Protein AF-A0A7C5CW90-F1 (afdb_monomer_lite)

Foldseek 3Di:
DVVVVVVVVVVVVVVVVVVVVVVVVCCVVCVVVVVVVVVPDDVVVVVVVVVVVVVVLLLLLVLLQVLQCVQQVPDDSVQSSVLSVQLVVCLVVDPPNSPPSLLRSLVSRCVVRVHDSLLSSLSSVVSVVLVVVVCLVPVLVVLVVCVVPDPDDVVVNVVSVVVNVVVVVVVVVVCVLLVPDDLVSLLVVLVVVVVVCCVVVVNPDPDSVVSSVVSSVSSVSNSVSVVVCVVCVVSSVSD

Sequence (239 aa):
MREKGRRKRTLTWIALFLLFIVLAVMFARFGGEVLGIIAHIRPEYFALALACHIGVQLSWAIKYHLLVKRRVPGAYFPYVALANMYGNFVNITTPSGRVAGEPLRARAIAKRYHARFSTVFAATMMDKMTLTITQIVVLIPLSIYMTYEFDMPRIVEYFLGAFILFWTGVGIISYYLFKGMGEGRSRKIGGLIYRISKFILRGKYRDRGFFVEKVRSGIMEFKSSFKVLSRKPLFMLLD

pLDDT: mean 77.65, std 14.02, range [35.56, 96.19]

Structure (mmCIF, N/CA/C/O backbone):
data_AF-A0A7C5CW90-F1
#
_entry.id   AF-A0A7C5CW90-F1
#
loop_
_atom_site.group_PDB
_atom_site.id
_atom_site.type_symbol
_atom_site.label_atom_id
_atom_site.label_alt_id
_atom_site.label_comp_id
_atom_site.label_asym_id
_atom_site.label_entity_id
_atom_site.label_seq_id
_atom_site.pdbx_PDB_ins_code
_atom_site.Cartn_x
_atom_site.Cartn_y
_atom_site.Cartn_z
_atom_site.occupancy
_atom_site.B_iso_or_equiv
_atom_site.auth_seq_id
_atom_site.auth_comp_id
_atom_site.auth_asym_id
_atom_site.auth_atom_id
_atom_site.pdbx_PDB_model_num
ATOM 1 N N . MET A 1 1 ? -34.290 4.671 -12.515 1.00 50.72 1 MET A N 1
ATOM 2 C CA . MET A 1 1 ? -33.159 3.872 -11.958 1.00 50.72 1 MET A CA 1
ATOM 3 C C . MET A 1 1 ? -32.479 2.936 -12.969 1.00 50.72 1 MET A C 1
ATOM 5 O O . MET A 1 1 ? -31.261 2.809 -12.894 1.00 50.72 1 MET A O 1
ATOM 9 N N . ARG A 1 2 ? -33.201 2.318 -13.922 1.00 53.31 2 ARG A N 1
ATOM 10 C CA . ARG A 1 2 ? -32.639 1.394 -14.937 1.00 53.31 2 ARG A CA 1
ATOM 11 C C . ARG A 1 2 ? -31.569 2.013 -15.858 1.00 53.31 2 ARG A C 1
ATOM 13 O O . ARG A 1 2 ? -30.593 1.356 -16.204 1.00 53.31 2 ARG A O 1
ATOM 20 N N . GLU A 1 3 ? -31.694 3.296 -16.179 1.00 53.75 3 GLU A N 1
ATOM 21 C CA . GLU A 1 3 ? -30.818 3.995 -17.131 1.00 53.75 3 GLU A CA 1
ATOM 22 C C . GLU A 1 3 ? -29.384 4.231 -16.613 1.00 53.75 3 GLU A C 1
ATOM 24 O O . GLU A 1 3 ? -28.404 4.030 -17.331 1.00 53.75 3 GLU A O 1
ATOM 29 N N . LYS A 1 4 ? -29.232 4.552 -15.316 1.00 50.62 4 LYS A N 1
ATOM 30 C CA . LYS A 1 4 ? -27.916 4.717 -14.662 1.00 50.62 4 LYS A CA 1
ATOM 31 C C . LYS A 1 4 ? -27.113 3.414 -14.620 1.00 50.62 4 LYS A C 1
ATOM 33 O O . LYS A 1 4 ? -25.887 3.462 -14.685 1.00 50.62 4 LYS A O 1
ATOM 38 N N . GLY A 1 5 ? -27.789 2.269 -14.497 1.00 60.31 5 GLY A N 1
ATOM 39 C CA . GLY A 1 5 ? -27.155 0.948 -14.549 1.00 60.31 5 GLY A CA 1
ATOM 40 C C . GLY A 1 5 ? -26.662 0.611 -15.955 1.00 60.31 5 GLY A C 1
ATOM 41 O O . GLY A 1 5 ? -25.525 0.174 -16.116 1.00 60.31 5 GLY A O 1
ATOM 42 N N . ARG A 1 6 ? -27.479 0.910 -16.975 1.00 67.44 6 ARG A N 1
ATOM 43 C CA . ARG A 1 6 ? -27.140 0.690 -18.387 1.00 67.44 6 ARG A CA 1
ATOM 44 C C . ARG A 1 6 ? -25.937 1.542 -18.815 1.00 67.44 6 ARG A C 1
ATOM 46 O O . ARG A 1 6 ? -24.979 0.986 -19.332 1.00 67.44 6 ARG A O 1
ATOM 53 N N . ARG A 1 7 ? -25.903 2.836 -18.460 1.00 70.69 7 ARG A N 1
ATOM 54 C CA . ARG A 1 7 ? -24.772 3.743 -18.758 1.00 70.69 7 ARG A CA 1
ATOM 55 C C . ARG A 1 7 ? -23.452 3.311 -18.110 1.00 70.69 7 ARG A C 1
ATOM 57 O O . ARG A 1 7 ? -22.410 3.386 -18.750 1.00 70.69 7 ARG A O 1
ATOM 64 N N . LYS A 1 8 ? -23.479 2.837 -16.857 1.00 65.88 8 LYS A N 1
ATOM 65 C CA . LYS A 1 8 ? -22.280 2.285 -16.200 1.00 65.88 8 LYS A CA 1
ATOM 66 C C . LYS A 1 8 ? -21.782 1.029 -16.904 1.00 65.88 8 LYS A C 1
ATOM 68 O O . LYS A 1 8 ? -20.586 0.912 -17.121 1.00 65.88 8 LYS A O 1
ATOM 73 N N . ARG A 1 9 ? -22.696 0.136 -17.296 1.00 74.19 9 ARG A N 1
ATOM 74 C CA . ARG A 1 9 ? -22.354 -1.087 -18.027 1.00 74.19 9 ARG A CA 1
ATOM 75 C C . ARG A 1 9 ? -21.710 -0.757 -19.373 1.00 74.19 9 ARG A C 1
ATOM 77 O O . ARG A 1 9 ? -20.668 -1.313 -19.680 1.00 74.19 9 ARG A O 1
ATOM 84 N N . THR A 1 10 ? -22.273 0.192 -20.122 1.00 82.00 10 THR A N 1
ATOM 85 C CA . THR A 1 10 ? -21.700 0.661 -21.394 1.00 82.00 10 THR A CA 1
ATOM 86 C C . THR A 1 10 ? -20.314 1.277 -21.203 1.00 82.00 10 THR A C 1
ATOM 88 O O . THR A 1 10 ? -19.405 0.934 -21.943 1.00 82.00 10 THR A O 1
ATOM 91 N N . LEU A 1 11 ? -20.108 2.116 -20.180 1.00 79.75 11 LEU A N 1
ATOM 92 C CA . LEU A 1 11 ? -18.787 2.685 -19.875 1.00 79.75 11 LEU A CA 1
ATOM 93 C C . LEU A 1 11 ? -17.758 1.616 -19.488 1.00 79.75 11 LEU A C 1
ATOM 95 O O . LEU A 1 11 ? -16.610 1.706 -19.903 1.00 79.75 11 LEU A O 1
ATOM 99 N N . THR A 1 12 ? -18.160 0.597 -18.724 1.00 75.94 12 THR A N 1
ATOM 100 C CA . THR A 1 12 ? -17.287 -0.540 -18.406 1.00 75.94 12 THR A CA 1
ATOM 101 C C . THR A 1 12 ? -16.914 -1.318 -19.665 1.00 75.94 12 THR A C 1
ATOM 103 O O . THR A 1 12 ? -15.743 -1.618 -19.847 1.00 75.94 12 THR A O 1
ATOM 106 N N . TRP A 1 13 ? -17.869 -1.590 -20.558 1.00 86.38 13 TRP A N 1
ATOM 107 C CA . TRP A 1 13 ? -17.589 -2.262 -21.831 1.00 86.38 13 TRP A CA 1
ATOM 108 C C . TRP A 1 13 ? -16.670 -1.444 -22.735 1.00 86.38 13 TRP A C 1
ATOM 110 O O . TRP A 1 13 ? -15.736 -2.002 -23.296 1.00 86.38 13 TRP A O 1
ATOM 120 N N . ILE A 1 14 ? -16.871 -0.127 -22.814 1.00 89.19 14 ILE A N 1
ATOM 121 C CA . ILE A 1 14 ? -15.977 0.774 -23.552 1.00 89.19 14 ILE A CA 1
ATOM 122 C C . ILE A 1 14 ? -14.569 0.757 -22.944 1.00 89.19 14 ILE A C 1
ATOM 124 O O . ILE A 1 14 ? -13.596 0.658 -23.679 1.00 89.19 14 ILE A O 1
ATOM 128 N N . ALA A 1 15 ? -14.441 0.807 -21.615 1.00 77.69 15 ALA A N 1
ATOM 129 C CA . ALA A 1 15 ? -13.142 0.752 -20.946 1.00 77.69 15 ALA A CA 1
ATOM 130 C C . ALA A 1 15 ? -12.426 -0.591 -21.166 1.00 77.69 15 ALA A C 1
ATOM 132 O O . ALA A 1 15 ? -11.226 -0.605 -21.420 1.00 77.69 15 ALA A O 1
ATOM 133 N N . LEU A 1 16 ? -13.157 -1.710 -21.109 1.00 84.12 16 LEU A N 1
ATOM 134 C CA . LEU A 1 16 ? -12.617 -3.040 -21.404 1.00 84.12 16 LEU A CA 1
ATOM 135 C C . LEU A 1 16 ? -12.201 -3.168 -22.872 1.00 84.12 16 LEU A C 1
ATOM 137 O O . LEU A 1 16 ? -11.154 -3.737 -23.158 1.00 84.12 16 LEU A O 1
ATOM 141 N N . PHE A 1 17 ? -12.985 -2.607 -23.791 1.00 89.50 17 PHE A N 1
ATOM 142 C CA . PHE A 1 17 ? -12.673 -2.605 -25.217 1.00 89.50 17 PHE A CA 1
ATOM 143 C C . PHE A 1 17 ? -11.452 -1.733 -25.537 1.00 89.50 17 PHE A C 1
ATOM 145 O O . PHE A 1 17 ? -10.572 -2.154 -26.279 1.00 89.50 17 PHE A O 1
ATOM 152 N N . LEU A 1 18 ? -11.338 -0.555 -24.920 1.00 84.75 18 LEU A N 1
ATOM 153 C CA . LEU A 1 18 ? -10.148 0.292 -25.029 1.00 84.75 18 LEU A CA 1
ATOM 154 C C . LEU A 1 18 ? -8.911 -0.390 -24.439 1.00 84.75 18 LEU A C 1
ATOM 156 O O . LEU A 1 18 ? -7.855 -0.362 -25.062 1.00 84.75 18 LEU A O 1
ATOM 160 N N . LEU A 1 19 ? -9.039 -1.038 -23.277 1.00 79.62 19 LEU A N 1
ATOM 161 C CA . LEU A 1 19 ? -7.958 -1.834 -22.695 1.00 79.62 19 LEU A CA 1
ATOM 162 C C . LEU A 1 19 ? -7.532 -2.959 -23.645 1.00 79.62 19 LEU A C 1
ATOM 164 O O . LEU A 1 19 ? -6.340 -3.158 -23.851 1.00 79.62 19 LEU A O 1
ATOM 168 N N . PHE A 1 20 ? -8.493 -3.655 -24.255 1.00 89.06 20 PHE A N 1
ATOM 169 C CA . PHE A 1 20 ? -8.222 -4.684 -25.252 1.00 89.06 20 PHE A CA 1
ATOM 170 C C . PHE A 1 20 ? -7.466 -4.123 -26.462 1.00 89.06 20 PHE A C 1
ATOM 172 O O . PHE A 1 20 ? -6.462 -4.706 -26.849 1.00 89.06 20 PHE A O 1
ATOM 179 N N . ILE A 1 21 ? -7.878 -2.973 -27.010 1.00 89.25 21 ILE A N 1
ATOM 180 C CA . ILE A 1 21 ? -7.166 -2.315 -28.118 1.00 89.25 21 ILE A CA 1
ATOM 181 C C . ILE A 1 21 ? -5.734 -1.961 -27.713 1.00 89.25 21 ILE A C 1
ATOM 183 O O . ILE A 1 21 ? -4.807 -2.246 -28.463 1.00 89.25 21 ILE A O 1
ATOM 187 N N . VAL A 1 22 ? -5.530 -1.374 -26.530 1.00 82.00 22 VAL A N 1
ATOM 188 C CA . VAL A 1 22 ? -4.186 -1.022 -26.043 1.00 82.00 22 VAL A CA 1
ATOM 189 C C . VAL A 1 22 ? -3.313 -2.270 -25.919 1.00 82.00 22 VAL A C 1
ATOM 191 O O . VAL A 1 22 ? -2.193 -2.279 -26.424 1.00 82.00 22 VAL A O 1
ATOM 194 N N . LEU A 1 23 ? -3.831 -3.337 -25.305 1.00 82.12 23 LEU A N 1
ATOM 195 C CA . LEU A 1 23 ? -3.115 -4.606 -25.177 1.00 82.12 23 LEU A CA 1
ATOM 196 C C . LEU A 1 23 ? -2.820 -5.229 -26.547 1.00 82.12 23 LEU A C 1
ATOM 198 O O . LEU A 1 23 ? -1.705 -5.691 -26.760 1.00 82.12 23 LEU A O 1
ATOM 202 N N . ALA A 1 24 ? -3.774 -5.191 -27.481 1.00 83.62 24 ALA A N 1
ATOM 203 C CA . ALA A 1 24 ? -3.618 -5.714 -28.834 1.00 83.62 24 ALA A CA 1
ATOM 204 C C . ALA A 1 24 ? -2.576 -4.930 -29.641 1.00 83.62 24 ALA A C 1
ATOM 206 O O . ALA A 1 24 ? -1.747 -5.539 -30.303 1.00 83.62 24 ALA A O 1
ATOM 207 N N . VAL A 1 25 ? -2.557 -3.596 -29.549 1.00 83.69 25 VAL A N 1
ATOM 208 C CA . VAL A 1 25 ? -1.544 -2.751 -30.204 1.00 83.69 25 VAL A CA 1
ATOM 209 C C . VAL A 1 25 ? -0.162 -2.971 -29.584 1.00 83.69 25 VAL A C 1
ATOM 211 O O . VAL A 1 25 ? 0.821 -3.086 -30.315 1.00 83.69 25 VAL A O 1
ATOM 214 N N . MET A 1 26 ? -0.071 -3.082 -28.253 1.00 78.19 26 MET A N 1
ATOM 215 C CA . MET A 1 26 ? 1.188 -3.412 -27.576 1.00 78.19 26 MET A CA 1
ATOM 216 C C . MET A 1 26 ? 1.712 -4.785 -28.007 1.00 78.19 26 MET A C 1
ATOM 218 O O . MET A 1 26 ? 2.885 -4.901 -28.353 1.00 78.19 26 MET A O 1
ATOM 222 N N . PHE A 1 27 ? 0.854 -5.807 -28.045 1.00 81.44 27 PHE A N 1
ATOM 223 C CA . PHE A 1 27 ? 1.237 -7.145 -28.502 1.00 81.44 27 PHE A CA 1
ATOM 224 C C . PHE A 1 27 ? 1.520 -7.207 -30.006 1.00 81.44 27 PHE A C 1
ATOM 226 O O . PHE A 1 27 ? 2.411 -7.935 -30.418 1.00 81.44 27 PHE A O 1
ATOM 233 N N . ALA A 1 28 ? 0.835 -6.433 -30.845 1.00 81.88 28 ALA A N 1
ATOM 234 C CA . ALA A 1 28 ? 1.135 -6.389 -32.274 1.00 81.88 28 ALA A CA 1
ATOM 235 C C . ALA A 1 28 ? 2.517 -5.775 -32.547 1.00 81.88 28 ALA A C 1
ATOM 237 O O . ALA A 1 28 ? 3.212 -6.205 -33.461 1.00 81.88 28 ALA A O 1
ATOM 238 N N . ARG A 1 29 ? 2.924 -4.780 -31.746 1.00 80.94 29 ARG A N 1
ATOM 239 C CA . ARG A 1 29 ? 4.190 -4.060 -31.937 1.00 80.94 29 ARG A CA 1
ATOM 240 C C . ARG A 1 29 ? 5.384 -4.714 -31.245 1.00 80.94 29 ARG A C 1
ATOM 242 O O . ARG A 1 29 ? 6.474 -4.690 -31.796 1.00 80.94 29 ARG A O 1
ATOM 249 N N . PHE A 1 30 ? 5.179 -5.281 -30.059 1.00 77.38 30 PHE A N 1
ATOM 250 C CA . PHE A 1 30 ? 6.251 -5.829 -29.219 1.00 77.38 30 PHE A CA 1
ATOM 251 C C . PHE A 1 30 ? 6.069 -7.315 -28.901 1.00 77.38 30 PHE A C 1
ATOM 253 O O . PHE A 1 30 ? 6.938 -7.922 -28.287 1.00 77.38 30 PHE A O 1
ATOM 260 N N . GLY A 1 31 ? 4.951 -7.931 -29.290 1.00 76.19 31 GLY A N 1
ATOM 261 C CA . GLY A 1 31 ? 4.627 -9.303 -28.900 1.00 76.19 31 GLY A CA 1
ATOM 262 C C . GLY A 1 31 ? 5.621 -10.324 -29.430 1.00 76.19 31 GLY A C 1
ATOM 263 O O . GLY A 1 31 ? 5.948 -11.247 -28.699 1.00 76.19 31 GLY A O 1
ATOM 264 N N . GLY A 1 32 ? 6.155 -10.141 -30.642 1.00 81.69 32 GLY A N 1
ATOM 265 C CA . GLY A 1 32 ? 7.199 -11.017 -31.186 1.00 81.69 32 GLY A CA 1
ATOM 266 C C . GLY A 1 32 ? 8.472 -11.014 -30.334 1.00 81.69 32 GLY A C 1
ATOM 267 O O . GLY A 1 32 ? 8.958 -12.074 -29.952 1.00 81.69 32 GLY A O 1
ATOM 268 N N . GLU A 1 33 ? 8.963 -9.830 -29.961 1.00 82.19 33 GLU A N 1
ATOM 269 C CA . GLU A 1 33 ? 10.128 -9.680 -29.077 1.00 82.19 33 GLU A CA 1
ATOM 270 C C . GLU A 1 33 ? 9.846 -10.203 -27.667 1.00 82.19 33 GLU A C 1
ATOM 272 O O . GLU A 1 33 ? 10.647 -10.948 -27.112 1.00 82.19 33 GLU A O 1
ATOM 277 N N . VAL A 1 34 ? 8.685 -9.873 -27.094 1.00 81.69 34 VAL A N 1
ATOM 278 C CA . VAL A 1 34 ? 8.285 -10.333 -25.757 1.00 81.69 34 VAL A CA 1
ATOM 279 C C . VAL A 1 34 ? 8.165 -11.856 -25.716 1.00 81.69 34 VAL A C 1
ATOM 281 O O . VAL A 1 34 ? 8.667 -12.478 -24.784 1.00 81.69 34 VAL A O 1
ATOM 284 N N . LEU A 1 35 ? 7.544 -12.472 -26.724 1.00 83.88 35 LEU A N 1
ATOM 285 C CA . LEU A 1 35 ? 7.445 -13.928 -26.835 1.00 83.88 35 LEU A CA 1
ATOM 286 C C . LEU A 1 35 ? 8.817 -14.564 -27.059 1.00 83.88 35 LEU A C 1
ATOM 288 O O . LEU A 1 35 ? 9.098 -15.592 -26.453 1.00 83.88 35 LEU A O 1
ATOM 292 N N . GLY A 1 36 ? 9.682 -13.937 -27.860 1.00 86.12 36 GLY A N 1
ATOM 293 C CA . GLY A 1 36 ? 11.068 -14.362 -28.038 1.00 86.12 36 GLY A CA 1
ATOM 294 C C . GLY A 1 36 ? 11.842 -14.357 -26.721 1.00 86.12 36 GLY A C 1
ATOM 295 O O . GLY A 1 36 ? 12.480 -15.348 -26.382 1.00 86.12 36 GLY A O 1
ATOM 296 N N . ILE A 1 37 ? 11.723 -13.293 -25.926 1.00 84.25 37 ILE A N 1
ATOM 297 C CA . ILE A 1 37 ? 12.340 -13.202 -24.597 1.00 84.25 37 ILE A CA 1
ATOM 298 C C . ILE A 1 37 ? 11.775 -14.282 -23.673 1.00 84.25 37 ILE A C 1
ATOM 300 O O . ILE A 1 37 ? 12.550 -15.003 -23.051 1.00 84.25 37 ILE A O 1
ATOM 304 N N . ILE A 1 38 ? 10.446 -14.434 -23.612 1.00 85.00 38 ILE A N 1
ATOM 305 C CA . ILE A 1 38 ? 9.780 -15.433 -22.762 1.00 85.00 38 ILE A CA 1
ATOM 306 C C . ILE A 1 38 ? 10.207 -16.857 -23.136 1.00 85.00 38 ILE A C 1
ATOM 308 O O . ILE A 1 38 ? 10.463 -17.665 -22.245 1.00 85.00 38 ILE A O 1
ATOM 312 N N . ALA A 1 39 ? 10.330 -17.154 -24.431 1.00 88.00 39 ALA A N 1
ATOM 313 C CA . ALA A 1 39 ? 10.731 -18.467 -24.928 1.00 88.00 39 ALA A CA 1
ATOM 314 C C . ALA A 1 39 ? 12.156 -18.862 -24.508 1.00 88.00 39 ALA A C 1
ATOM 316 O O . ALA A 1 39 ? 12.444 -20.048 -24.379 1.00 88.00 39 ALA A O 1
ATOM 317 N N . HIS A 1 40 ? 13.028 -17.883 -24.257 1.00 90.25 40 HIS A N 1
ATOM 318 C CA . HIS A 1 40 ? 14.410 -18.104 -23.827 1.00 90.25 40 HIS A CA 1
ATOM 319 C C . HIS A 1 40 ? 14.610 -17.864 -22.322 1.00 90.25 40 HIS A C 1
ATOM 321 O O . HIS A 1 40 ? 15.749 -17.810 -21.848 1.00 90.25 40 HIS A O 1
ATOM 327 N N . ILE A 1 41 ? 13.529 -17.717 -21.542 1.00 89.31 41 ILE A N 1
ATOM 328 C CA . ILE A 1 41 ? 13.643 -17.594 -20.088 1.00 89.31 41 ILE A CA 1
ATOM 329 C C . ILE A 1 41 ? 14.212 -18.892 -19.527 1.00 89.31 41 ILE A C 1
ATOM 331 O O . ILE A 1 41 ? 13.633 -19.971 -19.643 1.00 89.31 41 ILE A O 1
ATOM 335 N N . ARG A 1 42 ? 15.337 -18.755 -18.834 1.00 92.62 42 ARG A N 1
ATOM 336 C CA . ARG A 1 42 ? 15.917 -19.836 -18.051 1.00 92.62 42 ARG A CA 1
ATOM 337 C C . ARG A 1 42 ? 15.026 -20.133 -16.836 1.00 92.62 42 ARG A C 1
ATOM 339 O O . ARG A 1 42 ? 14.778 -19.220 -16.034 1.00 92.62 42 ARG A O 1
ATOM 346 N N . PRO A 1 43 ? 14.549 -21.376 -16.667 1.00 92.38 43 PRO A N 1
ATOM 347 C CA . PRO A 1 43 ? 13.582 -21.719 -15.629 1.00 92.38 43 PRO A CA 1
ATOM 348 C C . PRO A 1 43 ? 14.139 -21.516 -14.217 1.00 92.38 43 PRO A C 1
ATOM 350 O O . PRO A 1 43 ? 13.373 -21.204 -13.307 1.00 92.38 43 PRO A O 1
ATOM 353 N N . GLU A 1 44 ? 15.459 -21.608 -14.022 1.00 95.12 44 GLU A N 1
ATOM 354 C CA . GLU A 1 44 ? 16.082 -21.393 -12.713 1.00 95.12 44 GLU A CA 1
ATOM 355 C C . GLU A 1 44 ? 15.934 -19.937 -12.254 1.00 95.12 44 GLU A C 1
ATOM 357 O O . GLU A 1 44 ? 15.565 -19.676 -11.108 1.00 95.12 44 GLU A O 1
ATOM 362 N N . TYR A 1 45 ? 16.155 -18.976 -13.157 1.00 92.56 45 TYR A N 1
ATOM 363 C CA . TYR A 1 45 ? 15.973 -17.557 -12.843 1.00 92.56 45 TYR A CA 1
ATOM 364 C C . TYR A 1 45 ? 14.501 -17.196 -12.668 1.00 92.56 45 TYR A C 1
ATOM 366 O O . TYR A 1 45 ? 14.174 -16.377 -11.811 1.00 92.56 45 TYR A O 1
ATOM 374 N N . PHE A 1 46 ? 13.605 -17.832 -13.425 1.00 91.56 46 PHE A N 1
ATOM 375 C CA . PHE A 1 46 ? 12.169 -17.668 -13.218 1.00 91.56 46 PHE A CA 1
ATOM 376 C C . PHE A 1 46 ? 11.733 -18.173 -11.837 1.00 91.56 46 PHE A C 1
ATOM 378 O O . PHE A 1 46 ? 11.040 -17.460 -11.109 1.00 91.56 46 PHE A O 1
ATOM 385 N N . ALA A 1 47 ? 12.178 -19.369 -11.444 1.00 94.31 47 ALA A N 1
ATOM 386 C CA . ALA A 1 47 ? 11.887 -19.940 -10.134 1.00 94.31 47 ALA A CA 1
ATOM 387 C C . ALA A 1 47 ? 12.449 -19.070 -9.000 1.00 94.31 47 ALA A C 1
ATOM 389 O O . ALA A 1 47 ? 11.748 -18.812 -8.020 1.00 94.31 47 ALA A O 1
ATOM 390 N N . LEU A 1 48 ? 13.673 -18.554 -9.157 1.00 95.12 48 LEU A N 1
ATOM 391 C CA . LEU A 1 48 ? 14.279 -17.629 -8.201 1.00 95.12 48 LEU A CA 1
ATOM 392 C C . LEU A 1 48 ? 13.470 -16.331 -8.080 1.00 95.12 48 LEU A C 1
ATOM 394 O O . LEU A 1 48 ? 13.143 -15.913 -6.972 1.00 95.12 48 LEU A O 1
ATOM 398 N N . ALA A 1 49 ? 13.087 -15.720 -9.204 1.00 92.94 49 ALA A N 1
ATOM 399 C CA . ALA A 1 49 ? 12.268 -14.511 -9.212 1.00 92.94 49 ALA A CA 1
ATOM 400 C C . ALA A 1 49 ? 10.906 -14.739 -8.538 1.00 92.94 49 ALA A C 1
ATOM 402 O O . ALA A 1 49 ? 10.450 -13.904 -7.752 1.00 92.94 49 ALA A O 1
ATOM 403 N N . LEU A 1 50 ? 10.278 -15.891 -8.791 1.00 94.69 50 LEU A N 1
ATOM 404 C CA . LEU A 1 50 ? 9.032 -16.283 -8.142 1.00 94.69 50 LEU A CA 1
ATOM 405 C C . LEU A 1 50 ? 9.218 -16.459 -6.628 1.00 94.69 50 LEU A C 1
ATOM 407 O O . LEU A 1 50 ? 8.414 -15.938 -5.855 1.00 94.69 50 LEU A O 1
ATOM 411 N N . ALA A 1 51 ? 10.289 -17.126 -6.195 1.00 95.69 51 ALA A N 1
ATOM 412 C CA . ALA A 1 51 ? 10.612 -17.298 -4.781 1.00 95.69 51 ALA A CA 1
ATOM 413 C C . ALA A 1 51 ? 10.845 -15.949 -4.082 1.00 95.69 51 ALA A C 1
ATOM 415 O O . ALA A 1 51 ? 10.267 -15.696 -3.022 1.00 95.69 51 ALA A O 1
ATOM 416 N N . CYS A 1 52 ? 11.606 -15.041 -4.703 1.00 95.00 52 CYS A N 1
ATOM 417 C CA . CYS A 1 52 ? 11.789 -13.675 -4.214 1.00 95.00 52 CYS A CA 1
ATOM 418 C C . CYS A 1 52 ? 10.451 -12.935 -4.104 1.00 95.00 52 CYS A C 1
ATOM 420 O O . CYS A 1 52 ? 10.185 -12.287 -3.091 1.00 95.00 52 CYS A O 1
ATOM 422 N N . HIS A 1 53 ? 9.576 -13.059 -5.107 1.00 92.12 53 HIS A N 1
ATOM 423 C CA . HIS A 1 53 ? 8.264 -12.418 -5.078 1.00 92.12 53 HIS A CA 1
ATOM 424 C C . HIS A 1 53 ? 7.388 -12.944 -3.936 1.00 92.12 53 HIS A C 1
ATOM 426 O O . HIS A 1 53 ? 6.778 -12.155 -3.213 1.00 92.12 53 HIS A O 1
ATOM 432 N N . ILE A 1 54 ? 7.354 -14.264 -3.733 1.00 93.88 54 ILE A N 1
ATOM 433 C CA . ILE A 1 54 ? 6.646 -14.883 -2.606 1.00 93.88 54 ILE A CA 1
ATOM 434 C C . ILE A 1 54 ? 7.216 -14.364 -1.281 1.00 93.88 54 ILE A C 1
ATOM 436 O O . ILE A 1 54 ? 6.445 -13.961 -0.410 1.00 93.88 54 ILE A O 1
ATOM 440 N N . GLY A 1 55 ? 8.544 -14.299 -1.153 1.00 94.62 55 GLY A N 1
ATOM 441 C CA . GLY A 1 55 ? 9.222 -13.741 0.018 1.00 94.62 55 GLY A CA 1
ATOM 442 C C . GLY A 1 55 ? 8.770 -12.314 0.333 1.00 94.62 55 GLY A C 1
ATOM 443 O O . GLY A 1 55 ? 8.362 -12.033 1.457 1.00 94.62 55 GLY A O 1
ATOM 444 N N . VAL A 1 56 ? 8.730 -11.433 -0.670 1.00 90.69 56 VAL A N 1
ATOM 445 C CA . VAL A 1 56 ? 8.247 -10.049 -0.511 1.00 90.69 56 VAL A CA 1
ATOM 446 C C . VAL A 1 56 ? 6.793 -10.008 -0.031 1.00 90.69 56 VAL A C 1
ATOM 448 O O . VAL A 1 56 ? 6.472 -9.286 0.917 1.00 90.69 56 VAL A O 1
ATOM 451 N N . GLN A 1 57 ? 5.904 -10.800 -0.640 1.00 91.50 57 GLN A N 1
ATOM 452 C CA . GLN A 1 57 ? 4.492 -10.833 -0.240 1.00 91.50 57 GLN A CA 1
ATOM 453 C C . GLN A 1 57 ? 4.314 -11.340 1.195 1.00 91.50 57 GLN A C 1
ATOM 455 O O . GLN A 1 57 ? 3.493 -10.799 1.944 1.00 91.50 57 GLN A O 1
ATOM 460 N N . LEU A 1 58 ? 5.094 -12.347 1.596 1.00 93.25 58 LEU A N 1
ATOM 461 C CA . LEU A 1 58 ? 5.089 -12.876 2.957 1.00 93.25 58 LEU A CA 1
ATOM 462 C C . LEU A 1 58 ? 5.608 -11.847 3.959 1.00 93.25 58 LEU A C 1
ATOM 464 O O . LEU A 1 58 ? 4.944 -11.622 4.968 1.00 93.25 58 LEU A O 1
ATOM 468 N N . SER A 1 59 ? 6.715 -11.162 3.670 1.00 91.19 59 SER A N 1
ATOM 469 C CA . SER A 1 59 ? 7.248 -10.097 4.529 1.00 91.19 59 SER A CA 1
ATOM 470 C C . SER A 1 59 ? 6.216 -8.993 4.763 1.00 91.19 59 SER A C 1
ATOM 472 O O . SER A 1 59 ? 5.944 -8.614 5.906 1.00 91.19 59 SER A O 1
ATOM 474 N N . TRP A 1 60 ? 5.542 -8.539 3.701 1.00 91.62 60 TRP A N 1
ATOM 475 C CA . TRP A 1 60 ? 4.461 -7.557 3.820 1.00 91.62 60 TRP A CA 1
ATOM 476 C C . TRP A 1 60 ? 3.269 -8.091 4.620 1.00 91.62 60 TRP A C 1
ATOM 478 O O . TRP A 1 60 ? 2.702 -7.368 5.441 1.00 91.62 60 TRP A O 1
ATOM 488 N N . ALA A 1 61 ? 2.890 -9.356 4.423 1.00 93.69 61 ALA A N 1
ATOM 489 C CA . ALA A 1 61 ? 1.815 -9.985 5.183 1.00 93.69 61 ALA A CA 1
ATOM 490 C C . ALA A 1 61 ? 2.156 -10.127 6.675 1.00 93.69 61 ALA A C 1
ATOM 492 O O . ALA A 1 61 ? 1.295 -9.869 7.517 1.00 93.69 61 ALA A O 1
ATOM 493 N N . ILE A 1 62 ? 3.394 -10.500 7.015 1.00 93.50 62 ILE A N 1
ATOM 494 C CA . ILE A 1 62 ? 3.877 -10.636 8.397 1.00 93.50 62 ILE A CA 1
ATOM 495 C C . ILE A 1 62 ? 3.855 -9.274 9.085 1.00 93.50 62 ILE A C 1
ATOM 497 O O . ILE A 1 62 ? 3.240 -9.137 10.146 1.00 93.50 62 ILE A O 1
ATOM 501 N N . LYS A 1 63 ? 4.445 -8.246 8.461 1.00 90.81 63 LYS A N 1
ATOM 502 C CA . LYS A 1 63 ? 4.431 -6.871 8.980 1.00 90.81 63 LYS A CA 1
ATOM 503 C C . LYS A 1 63 ? 3.006 -6.398 9.257 1.00 90.81 63 LYS A C 1
ATOM 505 O O . LYS A 1 63 ? 2.687 -5.967 10.370 1.00 90.81 63 LYS A O 1
ATOM 510 N N . TYR A 1 64 ? 2.122 -6.546 8.272 1.00 93.38 64 TYR A N 1
ATOM 511 C CA . TYR A 1 64 ? 0.733 -6.135 8.415 1.00 93.38 64 TYR A CA 1
ATOM 512 C C . TYR A 1 64 ? 0.005 -6.930 9.508 1.00 93.38 64 TYR A C 1
ATOM 514 O O . TYR A 1 64 ? -0.735 -6.359 10.314 1.00 93.38 64 TYR A O 1
ATOM 522 N N . HIS A 1 65 ? 0.264 -8.235 9.608 1.00 94.88 65 HIS A N 1
ATOM 523 C CA . HIS A 1 65 ? -0.276 -9.082 10.665 1.00 94.88 65 HIS A CA 1
ATOM 524 C C . HIS A 1 65 ? 0.134 -8.619 12.064 1.00 94.88 65 HIS A C 1
ATOM 526 O O . HIS A 1 65 ? -0.728 -8.523 12.939 1.00 94.88 65 HIS A O 1
ATOM 532 N N . LEU A 1 66 ? 1.401 -8.257 12.273 1.00 91.38 66 LEU A N 1
ATOM 533 C CA . LEU A 1 66 ? 1.881 -7.734 13.555 1.00 91.38 66 LEU A CA 1
ATOM 534 C C . LEU A 1 66 ? 1.153 -6.442 13.960 1.00 91.38 66 LEU A C 1
ATOM 536 O O . LEU A 1 66 ? 0.812 -6.263 15.132 1.00 91.38 66 LEU A O 1
ATOM 540 N N . LEU A 1 67 ? 0.866 -5.557 13.000 1.00 89.94 67 LEU A N 1
ATOM 541 C CA . LEU A 1 67 ? 0.122 -4.317 13.243 1.00 89.94 67 LEU A CA 1
ATOM 542 C C . LEU A 1 67 ? -1.352 -4.581 13.572 1.00 89.94 67 LEU A C 1
ATOM 544 O O . LEU A 1 67 ? -1.896 -3.989 14.508 1.00 89.94 67 LEU A O 1
ATOM 548 N N . VAL A 1 68 ? -1.992 -5.495 12.841 1.00 92.44 68 VAL A N 1
ATOM 549 C CA . VAL A 1 68 ? -3.395 -5.871 13.060 1.00 92.44 68 VAL A CA 1
ATOM 550 C C . VAL A 1 68 ? -3.571 -6.603 14.389 1.00 92.44 68 VAL A C 1
ATOM 552 O O . VAL A 1 68 ? -4.475 -6.258 15.151 1.00 92.44 68 VAL A O 1
ATOM 555 N N . LYS A 1 69 ? -2.696 -7.562 14.718 1.00 92.19 69 LYS A N 1
ATOM 556 C CA . LYS A 1 69 ? -2.792 -8.395 15.929 1.00 92.19 69 LYS A CA 1
ATOM 557 C C . LYS A 1 69 ? -2.757 -7.573 17.219 1.00 92.19 69 LYS A C 1
ATOM 559 O O . LYS A 1 69 ? -3.445 -7.902 18.177 1.00 92.19 69 LYS A O 1
ATOM 564 N N . ARG A 1 70 ? -2.047 -6.439 17.233 1.00 87.44 70 ARG A N 1
ATOM 565 C CA . ARG A 1 70 ? -2.049 -5.496 18.372 1.00 87.44 70 ARG A CA 1
ATOM 566 C C . ARG A 1 70 ? -3.412 -4.866 18.657 1.00 87.44 70 ARG A C 1
ATOM 568 O O . ARG A 1 70 ? -3.631 -4.358 19.751 1.00 87.44 70 ARG A O 1
ATOM 575 N N . ARG A 1 71 ? -4.300 -4.829 17.666 1.00 85.19 71 ARG A N 1
ATOM 576 C CA . ARG A 1 71 ? -5.642 -4.238 17.768 1.00 85.19 71 ARG A CA 1
ATOM 577 C C . ARG A 1 71 ? -6.755 -5.271 17.722 1.00 85.19 71 ARG A C 1
ATOM 579 O O . ARG A 1 71 ? -7.855 -4.999 18.187 1.00 85.19 71 ARG A O 1
ATOM 586 N N . VAL A 1 72 ? -6.456 -6.437 17.168 1.00 92.31 72 VAL A N 1
ATOM 587 C CA . VAL A 1 72 ? -7.344 -7.586 17.063 1.00 92.31 72 VAL A CA 1
ATOM 588 C C . VAL A 1 72 ? -6.553 -8.804 17.560 1.00 92.31 72 VAL A C 1
ATOM 590 O O . VAL A 1 72 ? -5.963 -9.511 16.742 1.00 92.31 72 VAL A O 1
ATOM 593 N N . PRO A 1 73 ? -6.488 -9.046 18.886 1.00 87.38 73 PRO A N 1
ATOM 594 C CA . PRO A 1 73 ? -5.620 -10.075 19.477 1.00 87.38 73 PRO A CA 1
ATOM 595 C C . PRO A 1 73 ? -5.846 -11.498 18.943 1.00 87.38 73 PRO A C 1
ATOM 597 O O . PRO A 1 73 ? -4.905 -12.285 18.895 1.00 87.38 73 PRO A O 1
ATOM 600 N N . GLY A 1 74 ? -7.062 -11.806 18.477 1.00 89.75 74 GLY A N 1
ATOM 601 C CA . GLY A 1 74 ? -7.424 -13.086 17.854 1.00 89.75 74 GLY A CA 1
ATOM 602 C C . GLY A 1 74 ? -7.217 -13.161 16.337 1.00 89.75 74 GLY A C 1
ATOM 603 O O . GLY A 1 74 ? -7.692 -14.104 15.708 1.00 89.75 74 GLY A O 1
ATOM 604 N N . ALA A 1 75 ? -6.566 -12.172 15.715 1.00 93.44 75 ALA A N 1
ATOM 605 C CA . ALA A 1 75 ? -6.297 -12.223 14.283 1.00 93.44 75 ALA A CA 1
ATOM 606 C C . ALA A 1 75 ? -5.369 -13.403 13.955 1.00 93.44 75 ALA A C 1
ATOM 608 O O . ALA A 1 75 ? -4.295 -13.528 14.537 1.00 93.44 75 ALA A O 1
ATOM 609 N N . TYR A 1 76 ? -5.768 -14.244 13.001 1.00 96.00 76 TYR A N 1
ATOM 610 C CA . TYR A 1 76 ? -4.996 -15.377 12.491 1.00 96.00 76 TYR A CA 1
ATOM 611 C C . TYR A 1 76 ? -4.266 -14.997 11.194 1.00 96.00 76 TYR A C 1
ATOM 613 O O . TYR A 1 76 ? -4.850 -14.360 10.309 1.00 96.00 76 TYR A O 1
ATOM 621 N N . PHE A 1 77 ? -2.983 -15.365 11.096 1.00 95.88 77 PHE A N 1
ATOM 622 C CA . PHE A 1 77 ? -2.072 -14.905 10.040 1.00 95.88 77 PHE A CA 1
ATOM 623 C C . PHE A 1 77 ? -2.581 -15.181 8.616 1.00 95.88 77 PHE A C 1
ATOM 625 O O . PHE A 1 77 ? -2.700 -14.207 7.873 1.00 95.88 77 PHE A O 1
ATOM 632 N N . PRO A 1 78 ? -2.984 -16.410 8.232 1.00 96.19 78 PRO A N 1
ATOM 633 C CA . PRO A 1 78 ? -3.478 -16.693 6.882 1.00 96.19 78 PRO A CA 1
ATOM 634 C C . PRO A 1 78 ? -4.622 -15.787 6.419 1.00 96.19 78 PRO A C 1
ATOM 636 O O . PRO A 1 78 ? -4.633 -15.346 5.273 1.00 96.19 78 PRO A O 1
ATOM 639 N N . TYR A 1 79 ? -5.553 -15.424 7.307 1.00 95.69 79 TYR A N 1
ATOM 640 C CA . TYR A 1 79 ? -6.632 -14.498 6.945 1.00 95.69 79 TYR A CA 1
ATOM 641 C C . TYR A 1 79 ? -6.136 -13.063 6.755 1.00 95.69 79 TYR A C 1
ATOM 643 O O . TYR A 1 79 ? -6.634 -12.356 5.880 1.00 95.69 79 TYR A O 1
ATOM 651 N N . VAL A 1 80 ? -5.176 -12.615 7.568 1.00 95.81 80 VAL A N 1
ATOM 652 C CA . VAL A 1 80 ? -4.583 -11.280 7.403 1.00 95.81 80 VAL A CA 1
ATOM 653 C C . VAL A 1 80 ? -3.721 -11.225 6.141 1.00 95.81 80 VAL A C 1
ATOM 655 O O . VAL A 1 80 ? -3.809 -10.247 5.402 1.00 95.81 80 VAL A O 1
ATOM 658 N N . ALA A 1 81 ? -2.965 -12.284 5.849 1.00 95.94 81 ALA A N 1
ATOM 659 C CA . ALA A 1 81 ? -2.190 -12.432 4.623 1.00 95.94 81 ALA A CA 1
ATOM 660 C C . ALA A 1 81 ? -3.095 -12.395 3.384 1.00 95.94 81 ALA A C 1
ATOM 662 O O . ALA A 1 81 ? -2.863 -11.595 2.480 1.00 95.94 81 ALA A O 1
ATOM 663 N N . LEU A 1 82 ? -4.191 -13.159 3.384 1.00 95.56 82 LEU A N 1
ATOM 664 C CA . LEU A 1 82 ? -5.169 -13.150 2.296 1.00 95.56 82 LEU A CA 1
ATOM 665 C C . LEU A 1 82 ? -5.813 -11.768 2.109 1.00 95.56 82 LEU A C 1
ATOM 667 O O . LEU A 1 82 ? -5.922 -11.272 0.987 1.00 95.56 82 LEU A O 1
ATOM 671 N N . ALA A 1 83 ? -6.209 -11.111 3.206 1.00 94.81 83 ALA A N 1
ATOM 672 C CA . ALA A 1 83 ? -6.741 -9.751 3.150 1.00 94.81 83 ALA A CA 1
ATOM 673 C C . ALA A 1 83 ? -5.709 -8.764 2.580 1.00 94.81 83 ALA A C 1
ATOM 675 O O . ALA A 1 83 ? -6.075 -7.873 1.812 1.00 94.81 83 ALA A O 1
ATOM 676 N N . ASN A 1 84 ? -4.427 -8.938 2.918 1.00 93.50 84 ASN A N 1
ATOM 677 C CA . ASN A 1 84 ? -3.335 -8.133 2.384 1.00 93.50 84 ASN A CA 1
ATOM 678 C C . ASN A 1 84 ? -3.162 -8.329 0.873 1.00 93.50 84 ASN A C 1
ATOM 680 O O . ASN A 1 84 ? -3.130 -7.349 0.134 1.00 93.50 84 ASN A O 1
ATOM 684 N N . MET A 1 85 ? -3.128 -9.581 0.406 1.00 92.06 85 MET A N 1
ATOM 685 C CA . MET A 1 85 ? -3.016 -9.916 -1.018 1.00 92.06 85 MET A CA 1
ATOM 686 C C . MET A 1 85 ? -4.182 -9.344 -1.826 1.00 92.06 85 MET A C 1
ATOM 688 O O . MET A 1 85 ? -3.965 -8.749 -2.878 1.00 92.06 85 MET A O 1
ATOM 692 N N . TYR A 1 86 ? -5.411 -9.440 -1.312 1.00 88.38 86 TYR A N 1
ATOM 693 C CA . TYR A 1 86 ? -6.584 -8.847 -1.957 1.00 88.38 86 TYR A CA 1
ATOM 694 C C . TYR A 1 86 ? -6.483 -7.317 -2.062 1.00 88.38 86 TYR A C 1
ATOM 696 O O . TYR A 1 86 ? -6.780 -6.740 -3.109 1.00 88.38 86 TYR A O 1
ATOM 704 N N . GLY A 1 87 ? -6.012 -6.653 -1.001 1.00 89.50 87 GLY A N 1
ATOM 705 C CA . GLY A 1 87 ? -5.733 -5.216 -1.027 1.00 89.50 87 GLY A CA 1
ATOM 706 C C . GLY A 1 87 ? -4.660 -4.849 -2.057 1.00 89.50 87 GLY A C 1
ATOM 707 O O . GLY A 1 87 ? -4.854 -3.925 -2.844 1.00 89.50 87 GLY A O 1
ATOM 708 N N . ASN A 1 88 ? -3.562 -5.606 -2.103 1.00 88.75 88 ASN A N 1
ATOM 709 C CA . ASN A 1 88 ? -2.472 -5.397 -3.057 1.00 88.75 88 ASN A CA 1
ATOM 710 C C . ASN A 1 88 ? -2.927 -5.603 -4.505 1.00 88.75 88 ASN A C 1
ATOM 712 O O . ASN A 1 88 ? -2.618 -4.777 -5.361 1.00 88.75 88 ASN A O 1
ATOM 716 N N . PHE A 1 89 ? -3.721 -6.640 -4.769 1.00 88.31 89 PHE A N 1
ATOM 717 C CA . PHE A 1 89 ? -4.305 -6.890 -6.084 1.00 88.31 89 PHE A CA 1
ATOM 718 C C . PHE A 1 89 ? -5.153 -5.705 -6.561 1.00 88.31 89 PHE A C 1
ATOM 720 O O . PHE A 1 89 ? -4.989 -5.227 -7.685 1.00 88.31 89 PHE A O 1
ATOM 727 N N . VAL A 1 90 ? -6.014 -5.164 -5.692 1.00 84.19 90 VAL A N 1
ATOM 728 C CA . VAL A 1 90 ? -6.795 -3.964 -6.025 1.00 84.19 90 VAL A CA 1
ATOM 729 C C . VAL A 1 90 ? -5.888 -2.763 -6.259 1.00 84.19 90 VAL A C 1
ATOM 731 O O . VAL A 1 90 ? -6.098 -2.024 -7.215 1.00 84.19 90 VAL A O 1
ATOM 734 N N . ASN A 1 91 ? -4.847 -2.586 -5.450 1.00 84.81 91 ASN A N 1
ATOM 735 C CA . ASN A 1 91 ? -3.897 -1.487 -5.611 1.00 84.81 91 ASN A CA 1
ATOM 736 C C . ASN A 1 91 ? -3.086 -1.543 -6.912 1.00 84.81 91 ASN A C 1
ATOM 738 O O . ASN A 1 91 ? -2.704 -0.487 -7.407 1.00 84.81 91 ASN A O 1
ATOM 742 N N . ILE A 1 92 ? -2.824 -2.734 -7.455 1.00 81.38 92 ILE A N 1
ATOM 743 C CA . ILE A 1 92 ? -2.147 -2.909 -8.750 1.00 81.38 92 ILE A CA 1
ATOM 744 C C . ILE A 1 92 ? -3.122 -2.678 -9.910 1.00 81.38 92 ILE A C 1
ATOM 746 O O . ILE A 1 92 ? -2.752 -2.103 -10.927 1.00 81.38 92 ILE A O 1
ATOM 750 N N . THR A 1 93 ? -4.378 -3.098 -9.758 1.00 73.81 93 THR A N 1
ATOM 751 C CA . THR A 1 93 ? -5.388 -3.028 -10.828 1.00 73.81 93 THR A CA 1
ATOM 752 C C . THR A 1 93 ? -6.108 -1.683 -10.917 1.00 73.81 93 THR A C 1
ATOM 754 O O . THR A 1 93 ? -6.693 -1.372 -11.954 1.00 73.81 93 THR A O 1
ATOM 757 N N . THR A 1 94 ? -6.084 -0.862 -9.861 1.00 68.06 94 THR A N 1
ATOM 758 C CA . THR A 1 94 ? -6.697 0.473 -9.887 1.00 68.06 94 THR A CA 1
ATOM 759 C C . THR A 1 94 ? -5.687 1.565 -10.257 1.00 68.06 94 THR A C 1
ATOM 761 O O . THR A 1 94 ? -4.682 1.721 -9.566 1.00 68.06 94 THR A O 1
ATOM 764 N N . PRO A 1 95 ? -5.992 2.425 -11.255 1.00 50.16 95 PRO A N 1
ATOM 765 C CA . PRO A 1 95 ? -5.142 3.567 -11.621 1.00 50.16 95 PRO A CA 1
ATOM 766 C C . PRO A 1 95 ? -4.971 4.608 -10.498 1.00 50.16 95 PRO A C 1
ATOM 768 O O . PRO A 1 95 ? -4.130 5.496 -10.586 1.00 50.16 95 PRO A O 1
ATOM 771 N N . SER A 1 96 ? -5.782 4.536 -9.435 1.00 48.88 96 SER A N 1
ATOM 772 C CA . SER A 1 96 ? -5.898 5.550 -8.381 1.00 48.88 96 SER A CA 1
ATOM 773 C C . SER A 1 96 ? -4.843 5.432 -7.268 1.00 48.88 96 SER A C 1
ATOM 775 O O . SER A 1 96 ? -5.177 5.491 -6.084 1.00 48.88 96 SER A O 1
ATOM 777 N N . GLY A 1 97 ? -3.570 5.262 -7.632 1.00 50.16 97 GLY A N 1
ATOM 778 C CA . GLY A 1 97 ? -2.440 5.545 -6.738 1.00 50.16 97 GLY A CA 1
ATOM 779 C C . GLY A 1 97 ? -2.318 4.672 -5.485 1.00 50.16 97 GLY A C 1
ATOM 780 O O . GLY A 1 97 ? -1.936 5.180 -4.435 1.00 50.16 97 GLY A O 1
ATOM 781 N N . ARG A 1 98 ? -2.622 3.368 -5.558 1.00 59.12 98 ARG A N 1
ATOM 782 C CA . ARG A 1 98 ? -2.485 2.436 -4.418 1.00 59.12 98 ARG A CA 1
ATOM 783 C C . ARG A 1 98 ? -3.197 2.915 -3.133 1.00 59.12 98 ARG A C 1
ATOM 785 O O . ARG A 1 98 ? -2.603 2.823 -2.063 1.00 59.12 98 ARG A O 1
ATOM 792 N N . VAL A 1 99 ? -4.395 3.502 -3.236 1.00 60.19 99 VAL A N 1
ATOM 793 C CA . VAL A 1 99 ? -5.212 3.932 -2.069 1.00 60.19 99 VAL A CA 1
ATOM 794 C C . VAL A 1 99 ? -6.517 3.127 -1.942 1.00 60.19 99 VAL A C 1
ATOM 796 O O . VAL A 1 99 ? -7.185 3.149 -0.906 1.00 60.19 99 VAL A O 1
ATOM 799 N N . ALA A 1 100 ? -6.923 2.419 -2.999 1.00 72.06 100 ALA A N 1
ATOM 800 C CA . ALA A 1 100 ? -8.215 1.736 -3.056 1.00 72.06 100 ALA A CA 1
ATOM 801 C C . ALA A 1 100 ? -8.222 0.386 -2.315 1.00 72.06 100 ALA A C 1
ATOM 803 O O . ALA A 1 100 ? -9.262 -0.030 -1.796 1.00 72.06 100 ALA A O 1
ATOM 804 N N . GLY A 1 101 ? -7.077 -0.292 -2.237 1.00 84.06 101 GLY A N 1
ATOM 805 C CA . GLY A 1 101 ? -6.925 -1.596 -1.593 1.00 84.06 101 GLY A CA 1
ATOM 806 C C . GLY A 1 101 ? -6.929 -1.532 -0.066 1.00 84.06 101 GLY A C 1
ATOM 807 O O . GLY A 1 101 ? -7.355 -2.469 0.608 1.00 84.06 101 GLY A O 1
ATOM 808 N N . GLU A 1 102 ? -6.524 -0.405 0.507 1.00 88.25 102 GLU A N 1
ATOM 809 C CA . GLU A 1 102 ? -6.426 -0.162 1.943 1.00 88.25 102 GLU A CA 1
ATOM 810 C C . GLU A 1 102 ? -7.779 -0.229 2.675 1.00 88.25 102 GLU A C 1
ATOM 812 O O . GLU A 1 102 ? -7.907 -1.022 3.616 1.00 88.25 102 GLU A O 1
ATOM 817 N N . PRO A 1 103 ? -8.825 0.530 2.284 1.00 88.06 103 PRO A N 1
ATOM 818 C CA . PRO A 1 103 ? -10.136 0.412 2.925 1.00 88.06 103 PRO A CA 1
ATOM 819 C C . PRO A 1 103 ? -10.740 -0.983 2.737 1.00 88.06 103 PRO A C 1
ATOM 821 O O . PRO A 1 103 ? -11.524 -1.441 3.569 1.00 88.06 103 PRO A O 1
ATOM 824 N N . LEU A 1 104 ? -10.361 -1.676 1.668 1.00 88.94 104 LEU A N 1
ATOM 825 C CA . LEU A 1 104 ? -10.868 -2.992 1.334 1.00 88.94 104 LEU A CA 1
ATOM 826 C C . LEU A 1 104 ? -10.285 -4.082 2.246 1.00 88.94 104 LEU A C 1
ATOM 828 O O . LEU A 1 104 ? -11.056 -4.804 2.886 1.00 88.94 104 LEU A O 1
ATOM 832 N N . ARG A 1 105 ? -8.952 -4.144 2.398 1.00 92.38 105 ARG A N 1
ATOM 833 C CA . ARG A 1 105 ? -8.295 -5.081 3.329 1.00 92.38 105 ARG A CA 1
ATOM 834 C C . ARG A 1 105 ? -8.706 -4.824 4.779 1.00 92.38 105 ARG A C 1
ATOM 836 O O . ARG A 1 105 ? -9.032 -5.762 5.508 1.00 92.38 105 ARG A O 1
ATOM 843 N N . ALA A 1 106 ? -8.834 -3.551 5.165 1.00 93.19 106 ALA A N 1
ATOM 844 C CA . ALA A 1 106 ? -9.317 -3.181 6.491 1.00 93.19 106 ALA A CA 1
ATOM 845 C C . ALA A 1 106 ? -10.754 -3.664 6.739 1.00 93.19 106 ALA A C 1
ATOM 847 O O . ALA A 1 106 ? -11.074 -4.157 7.821 1.00 93.19 106 ALA A O 1
ATOM 848 N N . ARG A 1 107 ? -11.633 -3.561 5.733 1.00 91.75 107 ARG A N 1
ATOM 849 C CA . ARG A 1 107 ? -13.022 -4.020 5.846 1.00 91.75 107 ARG A CA 1
ATOM 850 C C . ARG A 1 107 ? -13.139 -5.541 5.884 1.00 91.75 107 ARG A C 1
ATOM 852 O O . ARG A 1 107 ? -13.981 -6.036 6.630 1.00 91.75 107 ARG A O 1
ATOM 859 N N . ALA A 1 108 ? -12.310 -6.266 5.134 1.00 94.00 108 ALA A N 1
ATOM 860 C CA . ALA A 1 108 ? -12.278 -7.728 5.165 1.00 94.00 108 ALA A CA 1
ATOM 861 C C . ALA A 1 108 ? -11.950 -8.247 6.576 1.00 94.00 108 ALA A C 1
ATOM 863 O O . ALA A 1 108 ? -12.691 -9.060 7.131 1.00 94.00 108 ALA A O 1
ATOM 864 N N . ILE A 1 109 ? -10.906 -7.693 7.197 1.00 95.19 109 ILE A N 1
ATOM 865 C CA . ILE A 1 109 ? -10.496 -8.046 8.562 1.00 95.19 109 ILE A CA 1
ATOM 866 C C . ILE A 1 109 ? -11.553 -7.606 9.582 1.00 95.19 109 ILE A C 1
ATOM 868 O O . ILE A 1 109 ? -11.966 -8.407 10.419 1.00 95.19 109 ILE A O 1
ATOM 872 N N . ALA A 1 110 ? -12.051 -6.367 9.493 1.00 93.75 110 ALA A N 1
ATOM 873 C CA . ALA A 1 110 ? -13.070 -5.860 10.414 1.00 93.75 110 ALA A CA 1
ATOM 874 C C . ALA A 1 110 ? -14.344 -6.722 10.408 1.00 93.75 110 ALA A C 1
ATOM 876 O O . ALA A 1 110 ? -14.887 -7.028 11.466 1.00 93.75 110 ALA A O 1
ATOM 877 N N . LYS A 1 111 ? -14.790 -7.166 9.223 1.00 94.00 111 LYS A N 1
ATOM 878 C CA . LYS A 1 111 ? -15.951 -8.054 9.083 1.00 94.00 111 LYS A CA 1
ATOM 879 C C . LYS A 1 111 ? -15.689 -9.436 9.686 1.00 94.00 111 LYS A C 1
ATOM 881 O O . LYS A 1 111 ? -16.572 -9.966 10.346 1.00 94.00 111 LYS A O 1
ATOM 886 N N . ARG A 1 112 ? -14.503 -10.014 9.462 1.00 94.44 112 ARG A N 1
ATOM 887 C CA . ARG A 1 112 ? -14.167 -11.375 9.917 1.00 94.44 112 ARG A CA 1
ATOM 888 C C . ARG A 1 112 ? -14.078 -11.495 11.437 1.00 94.44 112 ARG A C 1
ATOM 890 O O . ARG A 1 112 ? -14.483 -12.520 11.973 1.00 94.44 112 ARG A O 1
ATOM 897 N N . TYR A 1 113 ? -13.534 -10.474 12.095 1.00 94.50 113 TYR A N 1
ATOM 898 C CA . TYR A 1 113 ? -13.260 -10.481 13.537 1.00 94.50 113 TYR A CA 1
ATOM 899 C C . TYR A 1 113 ? -14.221 -9.600 14.344 1.00 94.50 113 TYR A C 1
ATOM 901 O O . TYR A 1 113 ? -13.928 -9.282 15.492 1.00 94.50 113 TYR A O 1
ATOM 909 N N . HIS A 1 114 ? -15.331 -9.153 13.743 1.00 92.31 114 HIS A N 1
ATOM 910 C CA . HIS A 1 114 ? -16.303 -8.239 14.364 1.00 92.31 114 HIS A CA 1
ATOM 911 C C . HIS A 1 114 ? -15.662 -6.993 15.009 1.00 92.31 114 HIS A C 1
ATOM 913 O O . HIS A 1 114 ? -16.169 -6.431 15.979 1.00 92.31 114 HIS A O 1
ATOM 919 N N . ALA A 1 115 ? -14.538 -6.539 14.450 1.00 90.12 115 ALA A N 1
ATOM 920 C CA . ALA A 1 115 ? -13.789 -5.397 14.949 1.00 90.12 115 ALA A CA 1
ATOM 921 C C . ALA A 1 115 ? -14.311 -4.091 14.335 1.00 90.12 115 ALA A C 1
ATOM 923 O O . ALA A 1 115 ? -14.843 -4.056 13.220 1.00 90.12 115 ALA A O 1
ATOM 924 N N . ARG A 1 116 ? -14.110 -2.971 15.037 1.00 87.25 116 ARG A N 1
ATOM 925 C CA . ARG A 1 116 ? -14.431 -1.647 14.490 1.00 87.25 116 ARG A CA 1
ATOM 926 C C . ARG A 1 116 ? -13.566 -1.371 13.260 1.00 87.25 116 ARG A C 1
ATOM 928 O O . ARG A 1 116 ? -12.340 -1.462 13.312 1.00 87.25 116 ARG A O 1
ATOM 935 N N . PHE A 1 117 ? -14.207 -0.974 12.158 1.00 85.62 117 PHE A N 1
ATOM 936 C CA . PHE A 1 117 ? -13.509 -0.638 10.912 1.00 85.62 117 PHE A CA 1
ATOM 937 C C . PHE A 1 117 ? -12.438 0.435 11.121 1.00 85.62 117 PHE A C 1
ATOM 939 O O . PHE A 1 117 ? -11.346 0.294 10.588 1.00 85.62 117 PHE A O 1
ATOM 946 N N . SER A 1 118 ? -12.730 1.474 11.909 1.00 79.19 118 SER A N 1
ATOM 947 C CA . SER A 1 118 ? -11.788 2.562 12.202 1.00 79.19 118 SER A CA 1
ATOM 948 C C . SER A 1 118 ? -10.495 2.047 12.836 1.00 79.19 118 SER A C 1
ATOM 950 O O . SER A 1 118 ? -9.408 2.440 12.422 1.00 79.19 118 SER A O 1
ATOM 952 N N . THR A 1 119 ? -10.607 1.073 13.737 1.00 82.56 119 THR A N 1
ATOM 953 C CA . THR A 1 119 ? -9.475 0.484 14.448 1.00 82.56 119 THR A CA 1
ATOM 954 C C . THR A 1 119 ? -8.566 -0.314 13.511 1.00 82.56 119 THR A C 1
ATOM 956 O O . THR A 1 119 ? -7.345 -0.162 13.550 1.00 82.56 119 THR A O 1
ATOM 959 N N . VAL A 1 120 ? -9.149 -1.133 12.633 1.00 90.00 120 VAL A N 1
ATOM 960 C CA . VAL A 1 120 ? -8.391 -1.912 11.637 1.00 90.00 120 VAL A CA 1
ATOM 961 C C . VAL A 1 120 ? -7.840 -1.006 10.532 1.00 90.00 120 VAL A C 1
ATOM 963 O O . VAL A 1 120 ? -6.716 -1.186 10.060 1.00 90.00 120 VAL A O 1
ATOM 966 N N . PHE A 1 121 ? -8.607 0.005 10.131 1.00 87.81 121 PHE A N 1
ATOM 967 C CA . PHE A 1 121 ? -8.191 0.986 9.137 1.00 87.81 121 PHE A CA 1
ATOM 968 C C . PHE A 1 121 ? -7.026 1.840 9.644 1.00 87.81 121 PHE A C 1
ATOM 970 O O . PHE A 1 121 ? -6.101 2.103 8.885 1.00 87.81 121 PHE A O 1
ATOM 977 N N . ALA A 1 122 ? -6.995 2.186 10.933 1.00 81.62 122 ALA A N 1
ATOM 978 C CA . ALA A 1 122 ? -5.843 2.839 11.544 1.00 81.62 122 ALA A CA 1
ATOM 979 C C . ALA A 1 122 ? -4.578 1.971 11.421 1.00 81.62 122 ALA A C 1
ATOM 981 O O . ALA A 1 122 ? -3.576 2.458 10.910 1.00 81.62 122 ALA A O 1
ATOM 982 N N . ALA A 1 123 ? -4.633 0.679 11.777 1.00 87.00 123 ALA A N 1
ATOM 983 C CA . ALA A 1 123 ? -3.501 -0.245 11.591 1.00 87.00 123 ALA A CA 1
ATOM 984 C C . ALA A 1 123 ? -3.071 -0.362 10.114 1.00 87.00 123 ALA A C 1
ATOM 986 O O . ALA A 1 123 ? -1.891 -0.451 9.795 1.00 87.00 123 ALA A O 1
ATOM 987 N N . THR A 1 124 ? -4.039 -0.294 9.203 1.00 90.25 124 THR A N 1
ATOM 988 C CA . THR A 1 124 ? -3.827 -0.319 7.750 1.00 90.25 124 THR A CA 1
ATOM 989 C C . THR A 1 124 ? -3.149 0.940 7.214 1.00 90.25 124 THR A C 1
ATOM 991 O O . THR A 1 124 ? -2.304 0.854 6.325 1.00 90.25 124 THR A O 1
ATOM 994 N N . MET A 1 125 ? -3.501 2.107 7.749 1.00 85.12 125 MET A N 1
ATOM 995 C CA . MET A 1 125 ? -2.845 3.371 7.420 1.00 85.12 125 MET A CA 1
ATOM 996 C C . MET A 1 125 ? -1.440 3.441 8.014 1.00 85.12 125 MET A C 1
ATOM 998 O O . MET A 1 125 ? -0.549 3.991 7.381 1.00 85.12 125 MET A O 1
ATOM 1002 N N . MET A 1 126 ? -1.221 2.852 9.192 1.00 81.31 126 MET A N 1
ATOM 1003 C CA . MET A 1 126 ? 0.120 2.742 9.769 1.00 81.31 126 MET A CA 1
ATOM 1004 C C . MET A 1 126 ? 1.056 1.924 8.896 1.00 81.31 126 MET A C 1
ATOM 1006 O O . MET A 1 126 ? 2.141 2.395 8.595 1.00 81.31 126 MET A O 1
ATOM 1010 N N . ASP A 1 127 ? 0.613 0.746 8.455 1.00 86.88 127 ASP A N 1
ATOM 1011 C CA . ASP A 1 127 ? 1.375 -0.102 7.535 1.00 86.88 127 ASP A CA 1
ATOM 1012 C C . ASP A 1 127 ? 1.804 0.674 6.279 1.00 86.88 127 ASP A C 1
ATOM 1014 O O . ASP A 1 127 ? 2.967 0.648 5.876 1.00 86.88 127 ASP A O 1
ATOM 1018 N N . LYS A 1 128 ? 0.873 1.454 5.714 1.00 83.56 128 LYS A N 1
ATOM 1019 C CA . LYS A 1 128 ? 1.136 2.305 4.552 1.00 83.56 128 LYS A CA 1
ATOM 1020 C C . LYS A 1 128 ? 2.123 3.427 4.855 1.00 8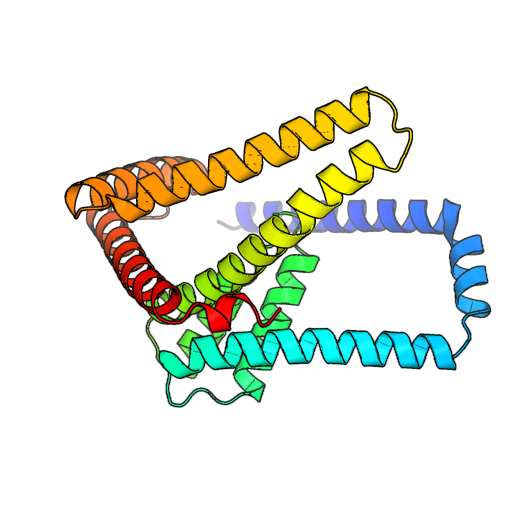3.56 128 LYS A C 1
ATOM 1022 O O . LYS A 1 128 ? 3.019 3.677 4.059 1.00 83.56 128 LYS A O 1
ATOM 1027 N N . MET A 1 129 ? 1.951 4.106 5.986 1.00 78.69 129 MET A N 1
ATOM 1028 C CA . MET A 1 129 ? 2.837 5.191 6.387 1.00 78.69 129 MET A CA 1
ATOM 1029 C C . MET A 1 129 ? 4.251 4.713 6.653 1.00 78.69 129 MET A C 1
ATOM 1031 O O . MET A 1 129 ? 5.175 5.398 6.239 1.00 78.69 129 MET A O 1
ATOM 1035 N N . THR A 1 130 ? 4.426 3.563 7.306 1.00 78.25 130 THR A N 1
ATOM 1036 C CA . THR A 1 130 ? 5.753 2.976 7.503 1.00 78.25 130 THR A CA 1
ATOM 1037 C C . THR A 1 130 ? 6.425 2.762 6.154 1.00 78.25 130 THR A C 1
ATOM 1039 O O . THR A 1 130 ? 7.514 3.281 5.962 1.00 78.25 130 THR A O 1
ATOM 1042 N N . LEU A 1 131 ? 5.729 2.159 5.182 1.00 78.56 131 LEU A N 1
ATOM 1043 C CA . LEU A 1 131 ? 6.266 1.988 3.830 1.00 78.56 131 LEU A CA 1
ATOM 1044 C C . LEU A 1 131 ? 6.643 3.328 3.175 1.00 78.56 131 LEU A C 1
ATOM 1046 O O . LEU A 1 131 ? 7.719 3.448 2.602 1.00 78.56 131 LEU A O 1
ATOM 1050 N N . THR A 1 132 ? 5.780 4.345 3.257 1.00 76.31 132 THR A N 1
ATOM 1051 C CA . THR A 1 132 ? 6.077 5.675 2.701 1.00 76.31 132 THR A CA 1
ATOM 1052 C C . THR A 1 132 ? 7.277 6.325 3.388 1.00 76.31 132 THR A C 1
ATOM 1054 O O . THR A 1 132 ? 8.097 6.937 2.715 1.00 76.31 132 THR A O 1
ATOM 1057 N N . ILE A 1 133 ? 7.406 6.187 4.708 1.00 75.62 133 ILE A N 1
ATOM 1058 C CA . ILE A 1 133 ? 8.544 6.717 5.463 1.00 75.62 133 ILE A CA 1
ATOM 1059 C C . ILE A 1 133 ? 9.826 6.001 5.041 1.00 75.62 133 ILE A C 1
ATOM 1061 O O . ILE A 1 133 ? 10.784 6.686 4.700 1.00 75.62 133 ILE A O 1
ATOM 1065 N N . THR A 1 134 ? 9.840 4.666 4.987 1.00 73.94 134 THR A N 1
ATOM 1066 C CA . THR A 1 134 ? 11.002 3.896 4.517 1.00 73.94 134 THR A CA 1
ATOM 1067 C C . THR A 1 134 ? 11.397 4.322 3.106 1.00 73.94 134 THR A C 1
ATOM 1069 O O . THR A 1 134 ? 12.560 4.615 2.846 1.00 73.94 134 THR A O 1
ATOM 1072 N N . GLN A 1 135 ? 10.419 4.436 2.202 1.00 75.50 135 GLN A N 1
ATOM 1073 C CA . GLN A 1 135 ? 10.656 4.903 0.838 1.00 75.50 135 GLN A CA 1
ATOM 1074 C C . GLN A 1 135 ? 11.292 6.289 0.823 1.00 75.50 135 GLN A C 1
ATOM 1076 O O . GLN A 1 135 ? 12.255 6.487 0.104 1.00 75.50 135 GLN A O 1
ATOM 1081 N N . ILE A 1 136 ? 10.809 7.235 1.625 1.00 76.62 136 ILE A N 1
ATOM 1082 C CA . ILE A 1 136 ? 11.398 8.577 1.715 1.00 76.62 136 ILE A CA 1
ATOM 1083 C C . ILE A 1 136 ? 12.833 8.513 2.262 1.00 76.62 136 ILE A C 1
ATOM 1085 O O . ILE A 1 136 ? 13.726 9.140 1.697 1.00 76.62 136 ILE A O 1
ATOM 1089 N N . VAL A 1 137 ? 13.064 7.740 3.326 1.00 79.75 137 VAL A N 1
ATOM 1090 C CA . VAL A 1 137 ? 14.377 7.602 3.979 1.00 79.75 137 VAL A CA 1
ATOM 1091 C C . VAL A 1 137 ? 15.417 6.976 3.051 1.00 79.75 137 VAL A C 1
ATOM 1093 O O . VAL A 1 137 ? 16.580 7.347 3.136 1.00 79.75 137 VAL A O 1
ATOM 1096 N N . VAL A 1 138 ? 15.019 6.071 2.155 1.00 80.56 138 VAL A N 1
ATOM 1097 C CA . VAL A 1 138 ? 15.927 5.442 1.181 1.00 80.56 138 VAL A CA 1
ATOM 1098 C C . VAL A 1 138 ? 16.047 6.267 -0.102 1.00 80.56 138 VAL A C 1
ATOM 1100 O O . VAL A 1 138 ? 17.150 6.482 -0.600 1.00 80.56 138 VAL A O 1
ATOM 1103 N N . LEU A 1 139 ? 14.925 6.748 -0.646 1.00 79.81 139 LEU A N 1
ATOM 1104 C CA . LEU A 1 139 ? 14.904 7.436 -1.937 1.00 79.81 139 LEU A CA 1
ATOM 1105 C C . LEU A 1 139 ? 15.583 8.799 -1.875 1.00 79.81 139 LEU A C 1
ATOM 1107 O O . LEU A 1 139 ? 16.240 9.150 -2.845 1.00 79.81 139 LEU A O 1
ATOM 1111 N N . ILE A 1 140 ? 15.463 9.553 -0.773 1.00 80.94 140 ILE A N 1
ATOM 1112 C CA . ILE A 1 140 ? 16.092 10.880 -0.677 1.00 80.94 140 ILE A CA 1
ATOM 1113 C C . ILE A 1 140 ? 17.630 10.775 -0.741 1.00 80.94 140 ILE A C 1
ATOM 1115 O O . ILE A 1 140 ? 18.215 11.381 -1.639 1.00 80.94 140 ILE A O 1
ATOM 1119 N N . PRO A 1 141 ? 18.321 9.993 0.111 1.00 82.56 141 PRO A N 1
ATOM 1120 C CA . PRO A 1 141 ? 19.773 9.845 0.012 1.00 82.56 141 PRO A CA 1
ATOM 1121 C C . PRO A 1 141 ? 20.217 9.256 -1.324 1.00 82.56 141 PRO A C 1
ATOM 1123 O O . PRO A 1 141 ? 21.184 9.740 -1.903 1.00 82.56 141 PRO A O 1
ATOM 1126 N N . LEU A 1 142 ? 19.488 8.262 -1.846 1.00 84.31 142 LEU A N 1
ATOM 1127 C CA . LEU A 1 142 ? 19.805 7.668 -3.142 1.00 84.31 142 LEU A CA 1
ATOM 1128 C C . LEU A 1 142 ? 19.694 8.698 -4.269 1.00 84.31 142 LEU A C 1
ATOM 1130 O O . LEU A 1 142 ? 20.572 8.761 -5.119 1.00 84.31 142 LEU A O 1
ATOM 1134 N N . SER A 1 143 ? 18.655 9.536 -4.258 1.00 78.88 143 SER A N 1
ATOM 1135 C CA . SER A 1 143 ? 18.503 10.604 -5.247 1.00 78.88 143 SER A CA 1
ATOM 1136 C C . SER A 1 143 ? 19.635 11.626 -5.188 1.00 78.88 143 SER A C 1
ATOM 1138 O O . SER A 1 143 ? 20.127 12.027 -6.235 1.00 78.88 143 SER A O 1
ATOM 1140 N N . ILE A 1 144 ? 20.095 11.986 -3.985 1.00 82.31 144 ILE A N 1
ATOM 1141 C CA . ILE A 1 144 ? 21.241 12.884 -3.796 1.00 82.31 144 ILE A CA 1
ATOM 1142 C C . ILE A 1 144 ? 22.523 12.224 -4.317 1.00 82.31 144 ILE A C 1
ATOM 1144 O O . ILE A 1 144 ? 23.276 12.835 -5.068 1.00 82.31 144 ILE A O 1
ATOM 1148 N N . TYR A 1 145 ? 22.761 10.959 -3.968 1.00 85.88 145 TYR A N 1
ATOM 1149 C CA . TYR A 1 145 ? 23.902 10.203 -4.483 1.00 85.88 145 TYR A CA 1
ATOM 1150 C C . TYR A 1 145 ? 23.895 10.152 -6.014 1.00 85.88 145 TYR A C 1
ATOM 1152 O O . TYR A 1 145 ? 24.907 10.439 -6.645 1.00 85.88 145 TYR A O 1
ATOM 1160 N N . MET A 1 146 ? 22.736 9.878 -6.618 1.00 82.00 146 MET A N 1
ATOM 1161 C CA . MET A 1 146 ? 22.604 9.825 -8.071 1.00 82.00 146 MET A CA 1
ATOM 1162 C C . MET A 1 146 ? 22.932 11.156 -8.753 1.00 82.00 146 MET A C 1
ATOM 1164 O O . MET A 1 146 ? 23.519 11.133 -9.828 1.00 82.00 146 MET A O 1
ATOM 1168 N N . THR A 1 147 ? 22.596 12.294 -8.137 1.00 81.75 147 THR A N 1
ATOM 1169 C CA . THR A 1 147 ? 22.957 13.614 -8.679 1.00 81.75 147 THR A CA 1
ATOM 1170 C C . THR A 1 147 ? 24.449 13.934 -8.583 1.00 81.75 147 THR A C 1
ATOM 1172 O O . THR A 1 147 ? 24.925 14.753 -9.357 1.00 81.75 147 THR A O 1
ATOM 1175 N N . TYR A 1 148 ? 25.186 13.311 -7.656 1.00 84.06 148 TYR A N 1
ATOM 1176 C CA . TYR A 1 148 ? 26.633 13.519 -7.520 1.00 84.06 148 TYR A CA 1
ATOM 1177 C C . TYR A 1 148 ? 27.464 12.543 -8.357 1.00 84.06 148 TYR A C 1
ATOM 1179 O O . TYR A 1 148 ? 28.510 12.930 -8.866 1.00 84.06 148 TYR A O 1
ATOM 1187 N N . GLU A 1 149 ? 27.023 11.289 -8.478 1.00 89.69 149 GLU A N 1
ATOM 1188 C CA . GLU A 1 149 ? 27.801 10.226 -9.127 1.00 89.69 149 GLU A CA 1
ATOM 1189 C C . GLU A 1 149 ? 27.576 10.157 -10.645 1.00 89.69 149 GLU A C 1
ATOM 1191 O O . GLU A 1 149 ? 28.463 9.748 -11.390 1.00 89.69 149 GLU A O 1
ATOM 1196 N N . PHE A 1 150 ? 26.386 10.532 -11.123 1.00 86.75 150 PHE A N 1
ATOM 1197 C CA . PHE A 1 150 ? 26.023 10.394 -12.532 1.00 86.75 150 PHE A CA 1
ATOM 1198 C C . PHE A 1 150 ? 25.843 11.759 -13.193 1.00 86.75 150 PHE A C 1
ATOM 1200 O O . PHE A 1 150 ? 25.072 12.590 -12.713 1.00 86.75 150 PHE A O 1
ATOM 1207 N N . ASP A 1 151 ? 26.472 11.947 -14.357 1.00 85.50 151 ASP A N 1
ATOM 1208 C CA . ASP A 1 151 ? 26.229 13.099 -15.231 1.00 85.50 151 ASP A CA 1
ATOM 1209 C C . ASP A 1 151 ? 24.811 13.017 -15.821 1.00 85.50 151 ASP A C 1
ATOM 1211 O O . ASP A 1 151 ? 24.556 12.397 -16.859 1.00 85.50 151 ASP A O 1
ATOM 1215 N N . MET A 1 152 ? 23.849 13.614 -15.116 1.00 83.81 152 MET A N 1
ATOM 1216 C CA . MET A 1 152 ? 22.450 13.667 -15.530 1.00 83.8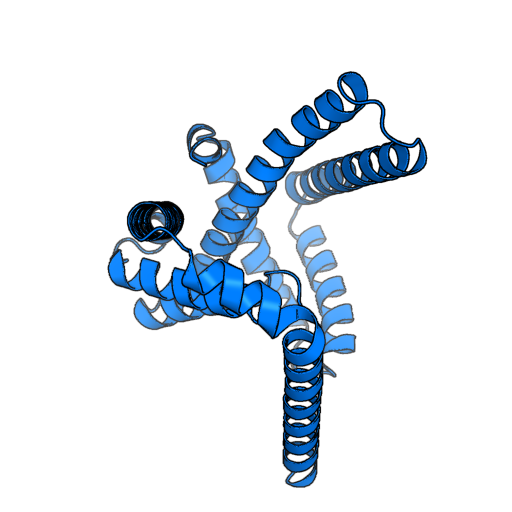1 152 MET A CA 1
ATOM 1217 C C . MET A 1 152 ? 22.128 14.983 -16.255 1.00 83.81 152 MET A C 1
ATOM 1219 O O . MET A 1 152 ? 22.649 16.043 -15.905 1.00 83.81 152 MET A O 1
ATOM 1223 N N . PRO A 1 153 ? 21.205 14.977 -17.236 1.00 89.06 153 PRO A N 1
ATOM 1224 C CA . PRO A 1 153 ? 20.698 16.214 -17.818 1.00 89.06 153 PRO A CA 1
ATOM 1225 C C . PRO A 1 153 ? 20.087 17.119 -16.737 1.00 89.06 153 PRO A C 1
ATOM 1227 O O . PRO A 1 153 ? 19.259 16.657 -15.951 1.00 89.06 153 PRO A O 1
ATOM 1230 N N . ARG A 1 154 ? 20.395 18.425 -16.754 1.00 85.81 154 ARG A N 1
ATOM 1231 C CA . ARG A 1 154 ? 19.924 19.404 -15.742 1.00 85.81 154 ARG A CA 1
ATOM 1232 C C . ARG A 1 154 ? 18.417 19.365 -15.475 1.00 85.81 154 ARG A C 1
ATOM 1234 O O . ARG A 1 154 ? 17.968 19.612 -14.362 1.00 85.81 154 ARG A O 1
ATOM 1241 N N . ILE A 1 155 ? 17.612 19.042 -16.489 1.00 86.38 155 ILE A N 1
ATOM 1242 C CA . ILE A 1 155 ? 16.160 18.924 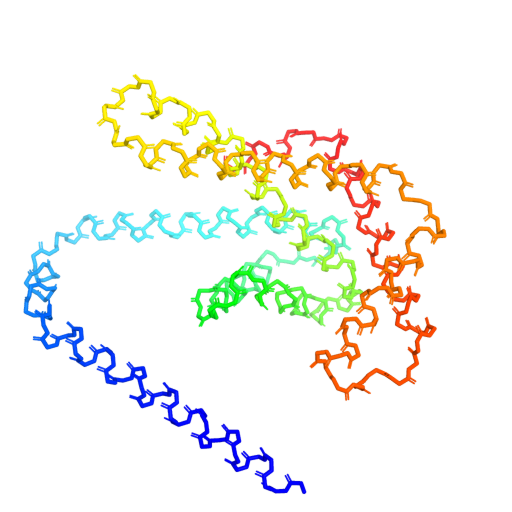-16.321 1.00 86.38 155 ILE A CA 1
ATOM 1243 C C . ILE A 1 155 ? 15.777 17.780 -15.373 1.00 86.38 155 ILE A C 1
ATOM 1245 O O . ILE A 1 155 ? 14.881 17.946 -14.550 1.00 86.38 155 ILE A O 1
ATOM 1249 N N . VAL A 1 156 ? 16.478 16.646 -15.446 1.00 82.44 156 VAL A N 1
ATOM 1250 C CA . VAL A 1 156 ? 16.264 15.480 -14.579 1.00 82.44 156 VAL A CA 1
ATOM 1251 C C . VAL A 1 156 ? 16.650 15.823 -13.142 1.00 82.44 156 VAL A C 1
ATOM 1253 O O . VAL A 1 156 ? 15.884 15.534 -12.226 1.00 82.44 156 VAL A O 1
ATOM 1256 N N . GLU A 1 157 ? 17.768 16.526 -12.959 1.00 81.88 157 GLU A N 1
ATOM 1257 C CA . GLU A 1 157 ? 18.226 17.026 -11.659 1.00 81.88 157 GLU A CA 1
ATOM 1258 C C . GLU A 1 157 ? 17.194 17.965 -11.009 1.00 81.88 157 GLU A C 1
ATOM 1260 O O . GLU A 1 157 ? 16.807 17.759 -9.858 1.00 81.88 157 GLU A O 1
ATOM 1265 N N . TYR A 1 158 ? 16.652 18.937 -11.754 1.00 86.69 158 TYR A N 1
ATOM 1266 C CA . TYR A 1 158 ? 15.601 19.824 -11.241 1.00 86.69 158 TYR A CA 1
ATOM 1267 C C . TYR A 1 158 ? 14.308 19.082 -10.896 1.00 86.69 158 TYR A C 1
ATOM 1269 O O . TYR A 1 158 ? 13.682 19.386 -9.878 1.00 86.69 158 TYR A O 1
ATOM 1277 N N . PHE A 1 159 ? 13.905 18.094 -11.702 1.00 84.88 159 PHE A N 1
ATOM 1278 C CA . PHE A 1 159 ? 12.742 17.259 -11.390 1.00 84.88 159 PHE A CA 1
ATOM 1279 C C . PHE A 1 159 ? 12.952 16.438 -10.113 1.00 84.88 159 PHE A C 1
ATOM 1281 O O . PHE A 1 159 ? 12.048 16.376 -9.276 1.00 84.88 159 PHE A O 1
ATOM 1288 N N . LEU A 1 160 ? 14.137 15.850 -9.932 1.00 82.50 160 LEU A N 1
ATOM 1289 C CA . LEU A 1 160 ? 14.520 15.139 -8.710 1.00 82.50 160 LEU A CA 1
ATOM 1290 C C . LEU A 1 160 ? 14.525 16.074 -7.496 1.00 82.50 160 LEU A C 1
ATOM 1292 O O . LEU A 1 160 ? 13.881 15.767 -6.492 1.00 82.50 160 LEU A O 1
ATOM 1296 N N . GLY A 1 161 ? 15.149 17.248 -7.603 1.00 82.62 161 G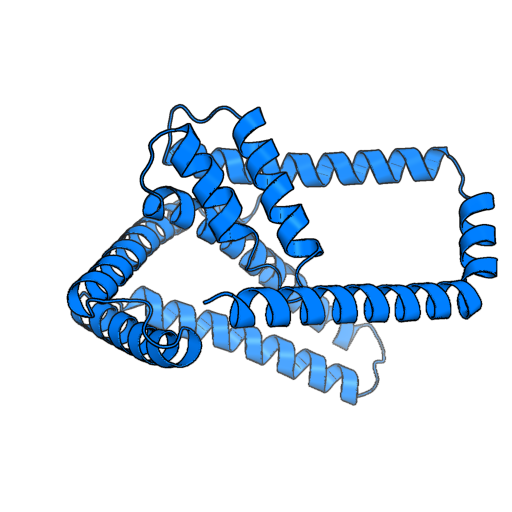LY A N 1
ATOM 1297 C CA . GLY A 1 161 ? 15.158 18.257 -6.542 1.00 82.62 161 GLY A CA 1
ATOM 1298 C C . GLY A 1 161 ? 13.750 18.713 -6.146 1.00 82.62 161 GLY A C 1
ATOM 1299 O O . GLY A 1 161 ? 13.406 18.735 -4.962 1.00 82.62 161 GLY A O 1
ATOM 1300 N N . ALA A 1 162 ? 12.887 18.995 -7.127 1.00 84.06 162 ALA A N 1
ATOM 1301 C CA . ALA A 1 162 ? 11.489 19.351 -6.889 1.00 84.06 162 ALA A CA 1
ATOM 1302 C C . ALA A 1 162 ? 10.702 18.211 -6.221 1.00 84.06 162 ALA A C 1
ATOM 1304 O O . ALA A 1 162 ? 9.905 18.459 -5.313 1.00 84.06 162 ALA A O 1
ATOM 1305 N N . PHE A 1 163 ? 10.940 16.959 -6.624 1.00 80.75 163 PHE A N 1
ATOM 1306 C CA . PHE A 1 163 ? 10.319 15.780 -6.019 1.00 80.75 163 PHE A CA 1
ATOM 1307 C C . PHE A 1 163 ? 10.720 15.617 -4.545 1.00 80.75 163 PHE A C 1
ATOM 1309 O O . PHE A 1 163 ? 9.853 15.420 -3.690 1.00 80.75 163 PHE A O 1
ATOM 1316 N N . ILE A 1 164 ? 12.010 15.763 -4.226 1.00 81.50 164 ILE A N 1
ATOM 1317 C CA . ILE A 1 164 ? 12.524 15.699 -2.849 1.00 81.50 164 ILE A CA 1
ATOM 1318 C C . ILE A 1 164 ? 11.920 16.820 -1.995 1.00 81.50 164 ILE A C 1
ATOM 1320 O O . ILE A 1 164 ? 11.411 16.557 -0.900 1.00 81.50 164 ILE A O 1
ATOM 1324 N N . LEU A 1 165 ? 11.929 18.062 -2.493 1.00 82.44 165 LEU A N 1
ATOM 1325 C CA . LEU A 1 165 ? 11.354 19.217 -1.795 1.00 82.44 165 LEU A CA 1
ATOM 1326 C C . LEU A 1 165 ? 9.856 19.038 -1.542 1.00 82.44 165 LEU A C 1
ATOM 1328 O O . LEU A 1 165 ? 9.382 19.312 -0.438 1.00 82.44 165 LEU A O 1
ATOM 1332 N N . PHE A 1 166 ? 9.118 18.527 -2.529 1.00 81.75 166 PHE A N 1
ATOM 1333 C CA . PHE A 1 166 ? 7.697 18.232 -2.392 1.00 81.75 166 PHE A CA 1
ATOM 1334 C C . PHE A 1 166 ? 7.438 17.228 -1.262 1.00 81.75 166 PHE A C 1
ATOM 1336 O O . PHE A 1 166 ? 6.652 17.515 -0.357 1.00 81.75 166 PHE A O 1
ATOM 1343 N N . TRP A 1 167 ? 8.118 16.077 -1.258 1.00 76.75 167 TRP A N 1
ATOM 1344 C CA . TRP A 1 167 ? 7.905 15.048 -0.233 1.00 76.75 167 TRP A CA 1
ATOM 1345 C C . TRP A 1 167 ? 8.375 15.471 1.156 1.00 76.75 167 TRP A C 1
ATOM 1347 O O . TRP A 1 167 ? 7.687 15.199 2.143 1.00 76.75 167 TRP A O 1
ATOM 1357 N N . THR A 1 168 ? 9.490 16.196 1.237 1.00 76.44 168 THR A N 1
ATOM 1358 C CA . THR A 1 168 ? 9.985 16.769 2.495 1.00 76.44 168 THR A CA 1
ATOM 1359 C C . THR A 1 168 ? 8.980 17.782 3.047 1.00 76.44 168 THR A C 1
ATOM 1361 O O . THR A 1 168 ? 8.600 17.708 4.217 1.00 76.44 168 THR A O 1
ATOM 1364 N N . GLY A 1 169 ? 8.450 18.663 2.192 1.00 78.81 169 GLY A N 1
ATOM 1365 C CA . GLY A 1 169 ? 7.396 19.613 2.543 1.00 78.81 169 GLY A CA 1
ATOM 1366 C C . GLY A 1 169 ? 6.117 18.922 3.018 1.00 78.81 169 GLY A C 1
ATOM 1367 O O . GLY A 1 169 ? 5.580 19.276 4.068 1.00 78.81 169 GLY A O 1
ATOM 1368 N N . VAL A 1 170 ? 5.657 17.882 2.313 1.00 76.88 170 VAL A N 1
ATOM 1369 C CA . VAL A 1 170 ? 4.502 17.066 2.727 1.00 76.88 170 VAL A CA 1
ATOM 1370 C C . VAL A 1 170 ? 4.740 16.426 4.095 1.00 76.88 170 VAL A C 1
ATOM 1372 O O . VAL A 1 170 ? 3.843 16.461 4.941 1.00 76.88 170 VAL A O 1
ATOM 1375 N N . GLY A 1 171 ? 5.931 15.875 4.343 1.00 70.62 171 GLY A N 1
ATOM 1376 C CA . GLY A 1 171 ? 6.302 15.280 5.628 1.00 70.62 171 GLY A CA 1
ATOM 1377 C C . GLY A 1 171 ? 6.267 16.295 6.771 1.00 70.62 171 GLY A C 1
ATOM 1378 O O . GLY A 1 171 ? 5.625 16.052 7.796 1.00 70.62 171 GLY A O 1
ATOM 1379 N N . ILE A 1 172 ? 6.876 17.466 6.566 1.00 73.56 172 ILE A N 1
ATOM 1380 C CA . ILE A 1 172 ? 6.918 18.564 7.540 1.00 73.56 172 ILE A CA 1
ATOM 1381 C C . ILE A 1 172 ? 5.508 19.097 7.827 1.00 73.56 172 ILE A C 1
ATOM 1383 O O . ILE A 1 172 ? 5.097 19.171 8.988 1.00 73.56 172 ILE A O 1
ATOM 1387 N N . ILE A 1 173 ? 4.730 19.416 6.788 1.00 73.75 173 ILE A N 1
ATOM 1388 C CA . ILE A 1 173 ? 3.349 19.903 6.925 1.00 73.75 173 ILE A CA 1
ATOM 1389 C C . ILE A 1 173 ? 2.499 18.867 7.662 1.00 73.75 173 ILE A C 1
ATOM 1391 O O . ILE A 1 173 ? 1.780 19.213 8.600 1.00 73.75 173 ILE A O 1
ATOM 1395 N N . SER A 1 174 ? 2.612 17.590 7.290 1.00 65.44 174 SER A N 1
ATOM 1396 C CA . SER A 1 174 ? 1.907 16.500 7.966 1.00 65.44 174 SER A CA 1
ATOM 1397 C C . SER A 1 174 ? 2.291 16.438 9.442 1.00 65.44 174 SER A C 1
ATOM 1399 O O . SER A 1 174 ? 1.412 16.425 10.304 1.00 65.44 174 SER A O 1
ATOM 1401 N N . TYR A 1 175 ? 3.585 16.478 9.764 1.00 68.62 175 TYR A N 1
ATOM 1402 C CA . TYR A 1 175 ? 4.061 16.485 11.144 1.00 68.62 175 TYR A CA 1
ATOM 1403 C C . TYR A 1 175 ? 3.470 17.647 11.952 1.00 68.62 175 TYR A C 1
ATOM 1405 O O . TYR A 1 175 ? 2.920 17.417 13.030 1.00 68.62 175 TYR A O 1
ATOM 1413 N N . TYR A 1 176 ? 3.492 18.876 11.430 1.00 68.00 176 TYR A N 1
ATOM 1414 C CA . TYR A 1 176 ? 2.915 20.036 12.118 1.00 68.00 176 TYR A CA 1
ATOM 1415 C C . TYR A 1 176 ? 1.390 19.949 12.266 1.00 68.00 176 TYR A C 1
ATOM 1417 O O . TYR A 1 176 ? 0.851 20.292 13.327 1.00 68.00 176 TYR A O 1
ATOM 1425 N N . LEU A 1 177 ? 0.688 19.436 11.252 1.00 64.31 177 LEU A N 1
ATOM 1426 C CA . LEU A 1 177 ? -0.752 19.183 11.321 1.00 64.31 177 LEU A CA 1
ATOM 1427 C C . LEU A 1 177 ? -1.088 18.160 12.416 1.00 64.31 177 LEU A C 1
ATOM 1429 O O . LEU A 1 177 ? -2.012 18.383 13.203 1.00 64.31 177 LEU A O 1
ATOM 1433 N N . PHE A 1 178 ? -0.322 17.072 12.517 1.00 61.72 178 PHE A N 1
ATOM 1434 C CA . PHE A 1 178 ? -0.584 15.990 13.468 1.00 61.72 178 PHE A CA 1
ATOM 1435 C C . PHE A 1 178 ? -0.090 16.287 14.895 1.00 61.72 178 PHE A C 1
ATOM 1437 O O . PHE A 1 178 ? -0.782 15.935 15.858 1.00 61.72 178 PHE A O 1
ATOM 1444 N N . LYS A 1 179 ? 1.047 16.978 15.065 1.00 62.03 179 LYS A N 1
ATOM 1445 C CA . LYS A 1 179 ? 1.628 17.331 16.377 1.00 62.03 179 LYS A CA 1
ATOM 1446 C C . LYS A 1 179 ? 0.714 18.260 17.183 1.00 62.03 179 LYS A C 1
ATOM 1448 O O . LYS A 1 179 ? 0.600 18.101 18.395 1.00 62.03 179 LYS A O 1
ATOM 1453 N N . GLY A 1 180 ? 0.011 19.183 16.518 1.00 53.38 180 GLY A N 1
ATOM 1454 C CA . GLY A 1 180 ? -0.826 20.212 17.157 1.00 53.38 180 GLY A CA 1
ATOM 1455 C C . GLY A 1 180 ? -2.340 19.966 17.129 1.00 53.38 180 GLY A C 1
ATOM 1456 O O . GLY A 1 180 ? -3.115 20.869 17.446 1.00 53.38 180 GLY A O 1
ATOM 1457 N N . MET A 1 181 ? -2.802 18.787 16.708 1.00 59.66 181 MET A N 1
ATOM 1458 C CA . MET A 1 181 ? -4.235 18.518 16.543 1.00 59.66 181 MET A CA 1
ATOM 1459 C C . MET A 1 181 ? -4.954 18.381 17.899 1.00 59.66 181 MET A C 1
ATOM 1461 O O . MET A 1 181 ? -4.916 17.320 18.534 1.00 59.66 181 MET A O 1
ATOM 1465 N N . GLY A 1 182 ? -5.603 19.466 18.330 1.00 59.69 182 GLY A N 1
ATOM 1466 C CA . GLY A 1 182 ? -6.646 19.490 19.364 1.00 59.69 182 GLY A CA 1
ATOM 1467 C C . GLY A 1 182 ? -8.049 19.256 18.782 1.00 59.69 182 GLY A C 1
ATOM 1468 O O . GLY A 1 182 ? -8.240 19.285 17.561 1.00 59.69 182 GLY A O 1
ATOM 1469 N N . GLU A 1 183 ? -9.049 19.045 19.642 1.00 57.91 183 GLU A N 1
ATOM 1470 C CA . GLU A 1 183 ? -10.412 18.642 19.244 1.00 57.91 183 GLU A CA 1
ATOM 1471 C C . GLU A 1 183 ? -11.070 19.597 18.232 1.00 57.91 183 GLU A C 1
ATOM 1473 O O . GLU A 1 183 ? -11.679 19.155 17.253 1.00 57.91 183 GLU A O 1
ATOM 1478 N N . GLY A 1 184 ? -10.872 20.909 18.397 1.00 60.41 184 GLY A N 1
ATOM 1479 C CA . GLY A 1 184 ? -11.405 21.926 17.483 1.00 60.41 184 GLY A CA 1
ATOM 1480 C C . GLY A 1 184 ? -10.786 21.894 16.078 1.00 60.41 184 GLY A C 1
ATOM 1481 O O . GLY A 1 184 ? -11.475 22.140 15.086 1.00 60.41 184 GLY A O 1
ATOM 1482 N N . ARG A 1 185 ? -9.500 21.533 15.958 1.00 65.25 185 ARG A N 1
ATOM 1483 C CA . ARG A 1 185 ? -8.793 21.445 14.665 1.00 65.25 185 ARG A CA 1
ATOM 1484 C C . ARG A 1 185 ? -9.216 20.195 13.887 1.00 65.25 185 ARG A C 1
ATOM 1486 O O . ARG A 1 185 ? -9.438 20.275 12.682 1.00 65.25 185 ARG A O 1
ATOM 1493 N N . SER A 1 186 ? -9.442 19.086 14.595 1.00 61.06 186 SER A N 1
ATOM 1494 C CA . SER A 1 186 ? -10.002 17.849 14.031 1.00 61.06 186 SER A CA 1
ATOM 1495 C C . SER A 1 186 ? -11.409 18.066 13.452 1.00 61.06 186 SER A C 1
ATOM 1497 O O . SER A 1 186 ? -11.689 17.648 12.328 1.00 61.06 186 SER A O 1
ATOM 1499 N N . ARG A 1 187 ? -12.270 18.836 14.140 1.00 61.81 187 ARG A N 1
ATOM 1500 C CA . ARG A 1 187 ? -13.593 19.228 13.611 1.00 61.81 187 ARG A CA 1
ATOM 1501 C C . ARG A 1 187 ? -13.510 20.108 12.360 1.00 61.81 187 ARG A C 1
ATOM 1503 O O . ARG A 1 187 ? -14.285 19.898 11.427 1.00 61.81 187 ARG A O 1
ATOM 1510 N N . LYS A 1 188 ? -12.566 21.059 12.296 1.00 68.12 188 LYS A N 1
ATOM 1511 C CA . LYS A 1 188 ? -12.346 21.892 11.094 1.00 68.12 188 LYS A CA 1
ATOM 1512 C C . LYS A 1 188 ? -11.900 21.053 9.891 1.00 68.12 188 LYS A C 1
ATOM 1514 O O . LYS A 1 188 ? -12.469 21.207 8.811 1.00 68.12 188 LYS A O 1
ATOM 1519 N N . ILE A 1 189 ? -10.960 20.127 10.090 1.00 67.75 189 ILE A N 1
ATOM 1520 C CA . ILE A 1 189 ? -10.509 19.185 9.052 1.00 67.75 189 ILE A CA 1
ATOM 1521 C C . ILE A 1 189 ? -11.665 18.278 8.612 1.00 67.75 189 ILE A C 1
ATOM 1523 O O . ILE A 1 189 ? -11.922 18.155 7.417 1.00 67.75 189 ILE A O 1
ATOM 1527 N N . GLY A 1 190 ? -12.437 17.726 9.554 1.00 65.81 190 GLY A N 1
ATOM 1528 C CA . GLY A 1 190 ? -13.639 16.949 9.243 1.00 65.81 190 GLY A CA 1
ATOM 1529 C C . GLY A 1 190 ? -14.666 17.738 8.427 1.00 65.81 190 GLY A C 1
ATOM 1530 O O . GLY A 1 190 ? -15.258 17.203 7.492 1.00 65.81 190 GLY A O 1
ATOM 1531 N N . GLY A 1 191 ? -14.828 19.033 8.712 1.00 69.19 191 GLY A N 1
ATOM 1532 C CA . GLY A 1 191 ? -15.677 19.941 7.941 1.00 69.19 191 GLY A CA 1
ATOM 1533 C C . GLY A 1 191 ? -15.160 20.240 6.528 1.00 69.19 191 GLY A C 1
ATOM 1534 O O . GLY A 1 191 ? -15.968 20.369 5.607 1.00 69.19 191 GLY A O 1
ATOM 1535 N N . LEU A 1 192 ? -13.840 20.333 6.337 1.00 70.69 192 LEU A N 1
ATOM 1536 C CA . LEU A 1 192 ? -13.212 20.491 5.020 1.00 70.69 192 LEU A CA 1
ATOM 1537 C C . LEU A 1 192 ? -13.370 19.214 4.184 1.00 70.69 192 LEU A C 1
ATOM 1539 O O . LEU A 1 192 ? -13.848 19.276 3.051 1.00 70.69 192 LEU A O 1
ATOM 1543 N N . ILE A 1 193 ? -13.077 18.055 4.781 1.00 68.62 193 ILE A N 1
ATOM 1544 C CA . ILE A 1 193 ? -13.270 16.737 4.163 1.00 68.62 193 ILE A CA 1
ATOM 1545 C C . ILE A 1 193 ? -14.745 16.528 3.810 1.00 68.62 193 ILE A C 1
ATOM 1547 O O . ILE A 1 193 ? -15.036 16.022 2.733 1.00 68.62 193 ILE A O 1
ATOM 1551 N N . TYR A 1 194 ? -15.684 16.957 4.661 1.00 69.12 194 TYR A N 1
ATOM 1552 C CA . TYR A 1 194 ? -17.117 16.911 4.356 1.00 69.12 194 TYR A CA 1
ATOM 1553 C C . TYR A 1 194 ? -17.489 17.777 3.146 1.00 69.12 194 TYR A C 1
ATOM 1555 O O . TYR A 1 194 ? -18.309 17.377 2.326 1.00 69.12 194 TYR A O 1
ATOM 1563 N N . ARG A 1 195 ? -16.892 18.966 3.009 1.00 72.06 195 ARG A N 1
ATOM 1564 C CA . ARG A 1 195 ? -17.141 19.852 1.861 1.00 72.06 195 ARG A CA 1
ATOM 1565 C C . ARG A 1 195 ? -16.663 19.211 0.558 1.00 72.06 195 ARG A C 1
ATOM 1567 O O . ARG A 1 195 ? -17.425 19.149 -0.405 1.00 72.06 195 ARG A O 1
ATOM 1574 N N . ILE A 1 196 ? -15.446 18.669 0.571 1.00 69.56 196 ILE A N 1
ATOM 1575 C CA . ILE A 1 196 ? -14.850 17.955 -0.564 1.00 69.56 196 ILE A CA 1
ATOM 1576 C C . ILE A 1 196 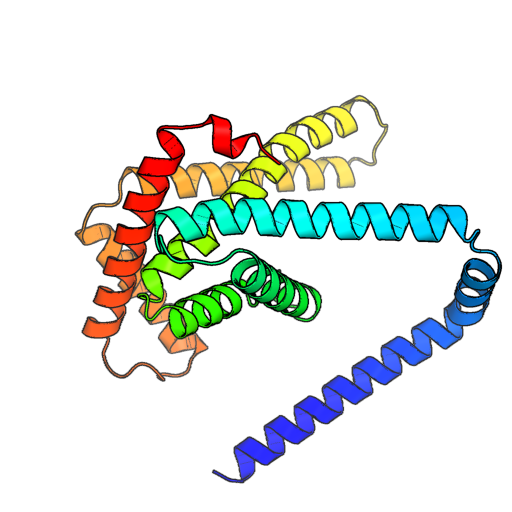? -15.654 16.686 -0.880 1.00 69.56 196 ILE A C 1
ATOM 1578 O O . ILE A 1 196 ? -15.993 16.430 -2.032 1.00 69.56 196 ILE A O 1
ATOM 1582 N N . SER A 1 197 ? -16.038 15.910 0.135 1.00 61.59 197 SER A N 1
ATOM 1583 C CA . SER A 1 197 ? -16.802 14.675 -0.054 1.00 61.59 197 SER A CA 1
ATOM 1584 C C . SER A 1 197 ? -18.227 14.943 -0.534 1.00 61.59 197 SER A C 1
ATOM 1586 O O . SER A 1 197 ? -18.719 14.209 -1.385 1.00 61.59 197 SER A O 1
ATOM 1588 N N . LYS A 1 198 ? -18.887 16.015 -0.077 1.00 67.69 198 LYS A N 1
ATOM 1589 C CA . LYS A 1 198 ? -20.198 16.440 -0.589 1.00 67.69 198 LYS A CA 1
ATOM 1590 C C . LYS A 1 198 ? -20.115 16.813 -2.070 1.00 67.69 198 LYS A C 1
ATOM 1592 O O . LYS A 1 198 ? -21.020 16.451 -2.822 1.00 67.69 198 LYS A O 1
ATOM 1597 N N . PHE A 1 199 ? -19.029 17.474 -2.473 1.00 66.25 199 PHE A N 1
ATOM 1598 C CA . PHE A 1 199 ? -18.764 17.846 -3.861 1.00 66.25 199 PHE A CA 1
ATOM 1599 C C . PHE A 1 199 ? -18.501 16.615 -4.747 1.00 66.25 199 PHE A C 1
ATOM 1601 O O . PHE A 1 199 ? -19.169 16.430 -5.762 1.00 66.25 199 PHE A O 1
ATOM 1608 N N . ILE A 1 200 ? -17.611 15.713 -4.321 1.00 60.38 200 ILE A N 1
ATOM 1609 C CA . ILE A 1 200 ? -17.206 14.529 -5.101 1.00 60.38 200 ILE A CA 1
ATOM 1610 C C . ILE A 1 200 ? -18.289 13.434 -5.103 1.00 60.38 200 ILE A C 1
ATOM 1612 O O . ILE A 1 200 ? -18.592 12.846 -6.139 1.00 60.38 200 ILE A O 1
ATOM 1616 N N . LEU A 1 201 ? -18.907 13.148 -3.953 1.00 59.09 201 LEU A N 1
ATOM 1617 C CA . LEU A 1 201 ? -19.853 12.035 -3.773 1.00 59.09 201 LEU A CA 1
ATOM 1618 C C . LEU A 1 201 ? -21.324 12.451 -3.915 1.00 59.09 201 LEU A C 1
ATOM 1620 O O . LEU A 1 201 ? -22.212 11.655 -3.597 1.00 59.09 201 LEU A O 1
ATOM 1624 N N . ARG A 1 202 ? -21.590 13.677 -4.398 1.00 60.47 202 ARG A N 1
ATOM 1625 C CA . ARG A 1 202 ? -22.930 14.219 -4.694 1.00 60.47 202 ARG A CA 1
ATOM 1626 C C . ARG A 1 202 ? -23.964 13.925 -3.593 1.00 60.47 202 ARG A C 1
ATOM 1628 O O . ARG A 1 202 ? -25.049 13.420 -3.866 1.00 60.47 202 ARG A O 1
ATOM 1635 N N . GLY A 1 203 ? -23.617 14.211 -2.336 1.00 55.84 203 GLY A N 1
ATOM 1636 C CA . GLY A 1 203 ? -24.586 14.217 -1.229 1.00 55.84 203 GLY A CA 1
ATOM 1637 C C . GLY A 1 203 ? -25.004 12.855 -0.655 1.00 55.84 203 GLY A C 1
ATOM 1638 O O . GLY A 1 203 ? -26.027 12.776 0.015 1.00 55.84 203 GLY A O 1
ATOM 1639 N N . LYS A 1 204 ? -24.228 11.779 -0.847 1.00 55.06 204 LYS A N 1
ATOM 1640 C CA . LYS A 1 204 ? -24.550 10.454 -0.268 1.00 55.06 204 LYS A CA 1
ATOM 1641 C C . LYS A 1 204 ? -24.481 10.361 1.270 1.00 55.06 204 LYS A C 1
ATOM 1643 O O . LYS A 1 204 ? -24.852 9.326 1.820 1.00 55.06 204 LYS A O 1
ATOM 1648 N N . TYR A 1 205 ? -24.010 11.401 1.960 1.00 55.56 205 TYR A N 1
ATOM 1649 C CA . TYR A 1 205 ? -23.952 11.463 3.423 1.00 55.56 205 TYR A CA 1
ATOM 1650 C C . TYR A 1 205 ? -25.058 12.378 3.948 1.00 55.56 205 TYR A C 1
ATOM 1652 O O . TYR A 1 205 ? -25.096 13.558 3.612 1.00 55.56 205 TYR A O 1
ATOM 1660 N N . ARG A 1 206 ? -25.966 11.800 4.743 1.00 56.72 206 ARG A N 1
ATOM 1661 C CA . ARG A 1 206 ? -27.241 12.416 5.144 1.00 56.72 206 ARG A CA 1
ATOM 1662 C C . ARG A 1 206 ? -27.112 13.385 6.328 1.00 56.72 206 ARG A C 1
ATOM 1664 O O . ARG A 1 206 ? -27.945 14.268 6.460 1.00 56.72 206 ARG A O 1
ATOM 1671 N N . ASP A 1 207 ? -26.061 13.248 7.140 1.00 72.94 207 ASP A N 1
ATOM 1672 C CA . ASP A 1 207 ? -25.831 14.073 8.331 1.00 72.94 207 ASP A CA 1
ATOM 1673 C C . ASP A 1 207 ? -24.355 14.509 8.443 1.00 72.94 207 ASP A C 1
ATOM 1675 O O . ASP A 1 207 ? -23.430 13.688 8.498 1.00 72.94 207 ASP A O 1
ATOM 1679 N N . ARG A 1 208 ? -24.147 15.832 8.469 1.00 66.94 208 ARG A N 1
ATOM 1680 C CA . ARG A 1 208 ? -22.843 16.488 8.639 1.00 66.94 208 ARG A CA 1
ATOM 1681 C C . ARG A 1 208 ? -22.256 16.221 10.026 1.00 66.94 208 ARG A C 1
ATOM 1683 O O . ARG A 1 208 ? -21.050 16.013 10.119 1.00 66.94 208 ARG A O 1
ATOM 1690 N N . GLY A 1 209 ? -23.079 16.228 11.074 1.00 68.62 209 GLY A N 1
ATOM 1691 C CA . GLY A 1 209 ? -22.654 15.994 12.455 1.00 68.62 209 GLY A CA 1
ATOM 1692 C C . GLY A 1 209 ? -22.100 14.586 12.623 1.00 68.62 209 GLY A C 1
ATOM 1693 O O . GLY A 1 209 ? -20.950 14.418 13.029 1.00 68.62 209 GLY A O 1
ATOM 1694 N N . PHE A 1 210 ? -22.859 13.584 12.175 1.00 68.94 210 PHE A N 1
ATOM 1695 C CA . PHE A 1 210 ? -22.417 12.189 12.175 1.00 68.94 210 PHE A CA 1
ATOM 1696 C C . PHE A 1 210 ? -21.116 11.972 11.382 1.00 68.94 210 PHE A C 1
ATOM 1698 O O . PHE A 1 210 ? -20.214 11.268 11.839 1.00 68.94 210 PHE A O 1
ATOM 1705 N N . PHE A 1 211 ? -20.978 12.589 10.200 1.00 68.62 211 PHE A N 1
ATOM 1706 C CA . PHE A 1 211 ? -19.757 12.476 9.393 1.00 68.62 211 PHE A CA 1
ATOM 1707 C C . PHE A 1 211 ? -18.542 13.100 10.089 1.00 68.62 211 PHE A C 1
ATOM 1709 O O . PHE A 1 211 ? -17.484 12.474 10.162 1.00 68.62 211 PHE A O 1
ATOM 1716 N N . VAL A 1 212 ? -18.692 14.319 10.615 1.00 69.25 212 VAL A N 1
ATOM 1717 C CA . VAL A 1 212 ? -17.613 15.038 11.306 1.00 69.25 212 VAL A CA 1
ATOM 1718 C C . VAL A 1 212 ? -17.167 14.276 12.551 1.00 69.25 212 VAL A C 1
ATOM 1720 O O . VAL A 1 212 ? -15.964 14.152 12.774 1.00 69.25 212 VAL A O 1
ATOM 1723 N N . GLU A 1 213 ? -18.096 13.705 13.317 1.00 70.06 213 GLU A N 1
ATOM 1724 C CA . GLU A 1 213 ? -17.759 12.930 14.514 1.00 70.06 213 GLU A CA 1
ATOM 1725 C C . GLU A 1 213 ? -17.060 11.608 14.164 1.00 70.06 213 GLU A C 1
ATOM 1727 O O . GLU A 1 213 ? -16.091 11.214 14.814 1.00 70.06 213 GLU A O 1
ATOM 1732 N N . LYS A 1 214 ? -17.459 10.956 13.065 1.00 66.62 214 LYS A N 1
ATOM 1733 C CA . LYS A 1 214 ? -16.794 9.742 12.571 1.00 66.62 214 LYS A CA 1
ATOM 1734 C C . LYS A 1 214 ? -15.370 10.016 12.083 1.00 66.62 214 LYS A C 1
ATOM 1736 O O . LYS A 1 214 ? -14.464 9.232 12.363 1.00 66.62 214 LYS A O 1
ATOM 1741 N N . VAL A 1 215 ? -15.159 11.138 11.391 1.00 65.62 215 VAL A N 1
ATOM 1742 C CA . VAL A 1 215 ? -13.819 11.599 10.998 1.00 65.62 215 VAL A CA 1
ATOM 1743 C C . VAL A 1 215 ? -12.995 11.956 12.233 1.00 65.62 215 VAL A C 1
ATOM 1745 O O . VAL A 1 215 ? -11.849 11.528 12.327 1.00 65.62 215 VAL A O 1
ATOM 1748 N N . ARG A 1 216 ? -13.575 12.656 13.217 1.00 69.00 216 ARG A N 1
ATOM 1749 C CA . ARG A 1 216 ? -12.908 12.978 14.487 1.00 69.00 216 ARG A CA 1
ATOM 1750 C C . ARG A 1 216 ? -12.443 11.717 15.207 1.00 69.00 216 ARG A C 1
ATOM 1752 O O . ARG A 1 216 ? -11.273 11.635 15.570 1.00 69.00 216 ARG A O 1
ATOM 1759 N N . SER A 1 217 ? -13.333 10.743 15.392 1.00 67.31 217 SER A N 1
ATOM 1760 C CA . SER A 1 217 ? -13.015 9.466 16.035 1.00 67.31 217 SER A CA 1
ATOM 1761 C C . SER A 1 217 ? -11.896 8.731 15.289 1.00 67.31 217 SER A C 1
ATOM 1763 O O . SER A 1 217 ? -10.917 8.328 15.913 1.00 67.31 217 SER A O 1
ATOM 1765 N N . GLY A 1 218 ? -11.963 8.668 13.953 1.00 64.12 218 GLY A N 1
ATOM 1766 C CA . GLY A 1 218 ? -10.902 8.083 13.129 1.00 64.12 218 GLY A CA 1
ATOM 1767 C C . GLY A 1 218 ? -9.558 8.806 13.263 1.00 64.12 218 GLY A C 1
ATOM 1768 O O . GLY A 1 218 ? -8.528 8.157 13.410 1.00 64.12 218 GLY A O 1
ATOM 1769 N N . ILE A 1 219 ? -9.558 10.142 13.280 1.00 65.06 219 ILE A N 1
ATOM 1770 C CA . ILE A 1 219 ? -8.357 10.967 13.475 1.00 65.06 219 ILE A CA 1
ATOM 1771 C C . ILE A 1 219 ? -7.751 10.749 14.872 1.00 65.06 219 ILE A C 1
ATOM 1773 O O . ILE A 1 219 ? -6.530 10.676 15.012 1.00 65.06 219 ILE A O 1
ATOM 1777 N N . MET A 1 220 ? -8.580 10.631 15.911 1.00 68.38 220 MET A N 1
ATOM 1778 C CA . MET A 1 220 ? -8.115 10.393 17.281 1.00 68.38 220 MET A CA 1
ATOM 1779 C C . MET A 1 220 ? -7.559 8.978 17.459 1.00 68.38 220 MET A C 1
ATOM 1781 O O . MET A 1 220 ? -6.488 8.820 18.048 1.00 68.38 220 MET A O 1
ATOM 1785 N N . GLU A 1 221 ? -8.224 7.964 16.900 1.00 65.56 221 GLU A N 1
ATOM 1786 C CA . GLU A 1 221 ? -7.692 6.598 16.831 1.00 65.56 221 GLU A CA 1
ATOM 1787 C C . GLU A 1 221 ? -6.388 6.557 16.028 1.00 65.56 221 GLU A C 1
ATOM 1789 O O . GLU A 1 221 ? -5.439 5.881 16.413 1.00 65.56 221 GLU A O 1
ATOM 1794 N N . PHE A 1 222 ? -6.286 7.318 14.943 1.00 62.88 222 PHE A N 1
ATOM 1795 C CA . PHE A 1 222 ? -5.062 7.425 14.162 1.00 62.88 222 PHE A CA 1
ATOM 1796 C C . PHE A 1 222 ? -3.917 8.071 14.965 1.00 62.88 222 PHE A C 1
ATOM 1798 O O . PHE A 1 222 ? -2.816 7.525 15.016 1.00 62.88 222 PHE A O 1
ATOM 1805 N N . LYS A 1 223 ? -4.177 9.173 15.680 1.00 66.38 223 LYS A N 1
ATOM 1806 C CA . LYS A 1 223 ? -3.197 9.849 16.550 1.00 66.38 223 LYS A CA 1
ATOM 1807 C C . LYS A 1 223 ? -2.721 8.955 17.697 1.00 66.38 223 LYS A C 1
ATOM 1809 O O . LYS A 1 223 ? -1.522 8.905 17.974 1.00 66.38 223 LYS A O 1
ATOM 1814 N N . SER A 1 224 ? -3.635 8.240 18.361 1.00 65.25 224 SER A N 1
ATOM 1815 C CA . SER A 1 224 ? -3.271 7.293 19.426 1.00 65.25 224 SER A CA 1
ATOM 1816 C C . SER A 1 224 ? -2.394 6.173 18.880 1.00 65.25 224 SER A C 1
ATOM 1818 O O . SER A 1 224 ? -1.422 5.771 19.515 1.00 65.25 224 SER A O 1
ATOM 1820 N N . SER A 1 225 ? -2.681 5.740 17.654 1.00 60.25 225 SER A N 1
ATOM 1821 C CA . SER A 1 225 ? -1.856 4.792 16.933 1.00 60.25 225 SER A CA 1
ATOM 1822 C C . SER A 1 225 ? -0.461 5.384 16.679 1.00 60.25 225 SER A C 1
ATOM 1824 O O . SER A 1 225 ? 0.530 4.788 17.095 1.00 60.25 225 SER A O 1
ATOM 1826 N N . PHE A 1 226 ? -0.353 6.568 16.075 1.00 58.38 226 PHE A N 1
ATOM 1827 C CA . PHE A 1 226 ? 0.937 7.196 15.761 1.00 58.38 226 PHE A CA 1
ATOM 1828 C C . PHE A 1 226 ? 1.839 7.354 17.002 1.00 58.38 226 PHE A C 1
ATOM 1830 O O . PHE A 1 226 ? 3.033 7.072 16.943 1.00 58.38 226 PHE A O 1
ATOM 1837 N N . LYS A 1 227 ? 1.252 7.687 18.162 1.00 61.91 227 LYS A N 1
ATOM 1838 C CA . LYS A 1 227 ? 1.957 7.791 19.456 1.00 61.91 227 LYS A CA 1
ATOM 1839 C C . LYS A 1 227 ? 2.546 6.459 19.949 1.00 61.91 227 LYS A C 1
ATOM 1841 O O . LYS A 1 227 ? 3.534 6.453 20.678 1.00 61.91 227 LYS A O 1
ATOM 1846 N N . VAL A 1 228 ? 1.945 5.326 19.580 1.00 57.84 228 VAL A N 1
ATOM 1847 C CA . VAL A 1 228 ? 2.495 3.990 19.874 1.00 57.84 228 VAL A CA 1
ATOM 1848 C C . VAL A 1 228 ? 3.674 3.682 18.951 1.00 57.84 228 VAL A C 1
ATOM 1850 O O . VAL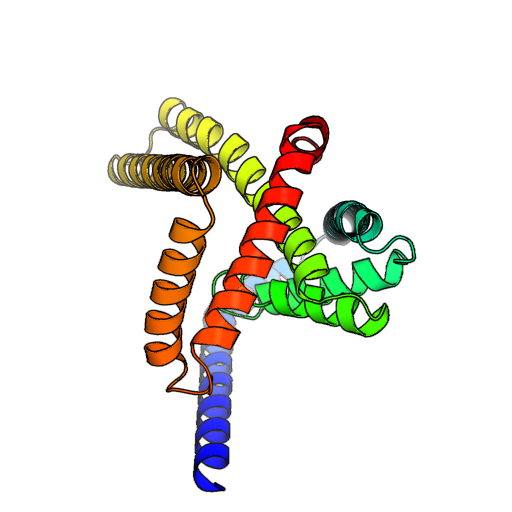 A 1 228 ? 4.665 3.118 19.411 1.00 57.84 228 VAL A O 1
ATOM 1853 N N . LEU A 1 229 ? 3.600 4.086 17.679 1.00 50.41 229 LEU A N 1
ATOM 1854 C CA . LEU A 1 229 ? 4.683 3.879 16.713 1.00 50.41 229 LEU A CA 1
ATOM 1855 C C . LEU A 1 229 ? 5.919 4.731 17.056 1.00 50.41 229 LEU A C 1
ATOM 1857 O O . LEU A 1 229 ? 7.036 4.227 17.019 1.00 50.41 229 LEU A O 1
ATOM 1861 N N . SER A 1 230 ? 5.724 5.971 17.519 1.00 52.22 230 SER A N 1
ATOM 1862 C CA . SER A 1 230 ? 6.820 6.861 17.935 1.00 52.22 230 SER A CA 1
ATOM 1863 C C . SER A 1 230 ? 7.559 6.412 19.205 1.00 52.22 230 SER A C 1
ATOM 1865 O O . SER A 1 230 ? 8.631 6.928 19.494 1.00 52.22 230 SER A O 1
ATOM 1867 N N . ARG A 1 231 ? 6.994 5.487 19.997 1.00 54.62 231 ARG A N 1
ATOM 1868 C CA . ARG A 1 231 ? 7.624 4.958 21.223 1.00 54.62 231 ARG A CA 1
ATOM 1869 C C . ARG A 1 231 ? 8.541 3.758 20.976 1.00 54.62 231 ARG A C 1
ATOM 1871 O O . ARG A 1 231 ? 9.322 3.421 21.857 1.00 54.62 231 ARG A O 1
ATOM 1878 N N . LYS A 1 232 ? 8.433 3.088 19.823 1.00 53.75 232 LYS A N 1
ATOM 1879 C CA . LYS A 1 232 ? 9.275 1.937 19.454 1.00 53.75 232 LYS A CA 1
ATOM 1880 C C . LYS A 1 232 ? 9.756 2.083 17.999 1.00 53.75 232 LYS A C 1
ATOM 1882 O O . LYS A 1 232 ? 9.209 1.409 17.124 1.00 53.75 232 LYS A O 1
ATOM 1887 N N . PRO A 1 233 ? 10.761 2.945 17.743 1.00 45.50 233 PRO A N 1
ATOM 1888 C CA . PRO A 1 233 ? 11.239 3.269 16.395 1.00 45.50 233 PRO A CA 1
ATOM 1889 C C . PRO A 1 233 ? 11.818 2.064 15.642 1.00 45.50 233 PRO A C 1
ATOM 1891 O O . PRO A 1 233 ? 11.793 2.058 14.418 1.00 45.50 233 PRO A O 1
ATOM 1894 N N . LEU A 1 234 ? 12.236 1.003 16.345 1.00 41.97 234 LEU A N 1
ATOM 1895 C CA . LEU A 1 234 ? 12.745 -0.230 15.730 1.00 41.97 234 LEU A CA 1
ATOM 1896 C C . LEU A 1 234 ? 11.761 -0.878 14.732 1.00 41.97 234 LEU A C 1
ATOM 1898 O O . LEU A 1 234 ? 12.185 -1.539 13.797 1.00 41.97 234 LEU A O 1
ATOM 1902 N N . PHE A 1 235 ? 10.447 -0.670 14.891 1.00 47.91 235 PHE A N 1
ATOM 1903 C CA . PHE A 1 235 ? 9.441 -1.188 13.949 1.00 47.91 235 PHE A CA 1
ATOM 1904 C C . PHE A 1 235 ? 9.316 -0.367 12.656 1.00 47.91 235 PHE A C 1
ATOM 1906 O O . PHE A 1 235 ? 8.648 -0.820 11.732 1.00 47.91 235 PHE A O 1
ATOM 1913 N N . MET A 1 236 ? 9.911 0.829 12.587 1.00 45.72 236 MET A N 1
ATOM 1914 C CA . MET A 1 236 ? 10.006 1.609 11.346 1.00 45.72 236 MET A CA 1
ATOM 1915 C C . MET A 1 236 ? 11.152 1.131 10.444 1.00 45.72 236 MET A C 1
ATOM 1917 O O . MET A 1 236 ? 11.161 1.481 9.275 1.00 45.72 236 MET A O 1
ATOM 1921 N N . LEU A 1 237 ? 12.093 0.347 10.983 1.00 38.50 237 LEU A N 1
ATOM 1922 C CA . LEU A 1 237 ? 13.317 -0.094 10.304 1.00 38.50 237 LEU A CA 1
ATOM 1923 C C . LEU A 1 237 ? 13.249 -1.543 9.785 1.00 38.50 237 LEU A C 1
ATOM 1925 O O . LEU A 1 237 ? 14.232 -2.034 9.251 1.00 38.50 237 LEU A O 1
ATOM 1929 N N . LEU A 1 238 ? 12.122 -2.243 9.965 1.00 35.56 238 LEU A N 1
ATOM 1930 C CA . LEU A 1 238 ? 11.914 -3.615 9.468 1.00 35.56 238 LEU A CA 1
ATOM 1931 C C . LEU A 1 238 ? 11.242 -3.629 8.080 1.00 35.56 238 LEU A C 1
ATOM 1933 O O . LEU A 1 238 ? 10.287 -4.379 7.865 1.00 35.56 238 LEU A O 1
ATOM 1937 N N . ASP A 1 239 ? 11.706 -2.767 7.177 1.00 36.97 239 ASP A N 1
ATOM 1938 C CA . ASP A 1 239 ? 11.487 -2.889 5.729 1.00 36.97 239 ASP A CA 1
ATOM 1939 C C . ASP A 1 239 ? 12.818 -3.230 5.053 1.00 36.97 239 ASP A C 1
ATOM 1941 O O . ASP A 1 239 ? 13.829 -2.581 5.405 1.00 36.97 239 ASP A O 1
#

Radius of gyration: 22.17 Å; chains: 1; bounding box: 61×44×54 Å

Secondary structure (DSSP, 8-state):
-HHHHHHHHHHHHHHHHHHHHHHHHHHHHHHHHHHHHHHT--HHHHHHHHHHHHHHHHHHHHHHHHHHHTTSTT--HHHHHHHHHHHHHHHHH-TTTT-SHHHHHHHHHHHHTT--HHHHHHHHHHHHHHHHHHHHHHHHHHHHHHHHHS---HHHHHHHHHHHHHHHHHHHHHHHHHHT--HHHHHHHHHHHHHHHHHHTTT--S-HHHHHHHHHHHHHHHHHHHHHHTT-GGGGS--